Protein 3JT0 (pdb70)

Foldseek 3Di:
DWAKAFPDQDQQQFKTKIFTQDQAKAFWQKWWKDFPPDIDMDTDHHGGIQHHGAMAMEGEQPSPDDDDPPRYYYRPPGGGDGHPTWMKDWIADNVRHTDYIDTDD/DQFAKAFPDQDQFQFKTKIFAADQAKAAFQKWWKDFDDDIDMDTDHHGDIAHHGAMAMEGEPPSPDDADPPRYHYRPPGHGPGHPTWIKDFIAPNHGTPDIDIDDD

B-factor: mean 44.51, std 18.98, range [15.68, 123.84]

Structure (mmCIF, N/CA/C/O backbone):
data_3JT0
#
_entry.id   3JT0
#
_cell.length_a   39.437
_cell.length_b   72.793
_cell.length_c   81.402
_cell.angle_alpha   90.00
_cell.angle_beta   90.00
_cell.angle_gamma   90.00
#
_symmetry.space_group_name_H-M   'P 21 21 21'
#
loop_
_entity.id
_entity.type
_entity.pdbx_description
1 polymer Lamin-B1
2 water water
#
loop_
_atom_site.group_PDB
_atom_site.id
_atom_site.type_symbol
_atom_site.label_atom_id
_atom_site.label_alt_id
_atom_site.label_comp_id
_atom_site.label_asym_id
_atom_site.label_entity_id
_atom_site.label_seq_id
_atom_site.pdbx_PDB_ins_code
_atom_site.Cartn_x
_atom_site.Cartn_y
_atom_site.Cartn_z
_atom_site.occupancy
_atom_site.B_iso_or_equiv
_atom_site.auth_seq_id
_atom_site.auth_comp_id
_atom_site.auth_asym_id
_atom_site.auth_atom_id
_atom_site.pdbx_PDB_model_num
ATOM 1 N N . THR A 1 25 ? 18.770 45.765 14.908 1.00 101.19 25 THR A N 1
ATOM 2 C CA . THR A 1 25 ? 18.733 46.335 16.285 1.00 99.27 25 THR A CA 1
ATOM 3 C C . THR A 1 25 ? 17.928 45.475 17.252 1.00 96.93 25 THR A C 1
ATOM 4 O O . THR A 1 25 ? 16.837 45.005 16.937 1.00 98.18 25 THR A O 1
ATOM 8 N N . GLY A 1 26 ? 18.495 45.273 18.434 1.00 65.58 26 GLY A N 1
ATOM 9 C CA . GLY A 1 26 ? 17.854 44.485 19.467 1.00 61.92 26 GLY A CA 1
ATOM 10 C C . GLY A 1 26 ? 18.427 44.965 20.783 1.00 58.17 26 GLY A C 1
ATOM 11 O O . GLY A 1 26 ? 18.858 46.114 20.871 1.00 59.56 26 GLY A O 1
ATOM 12 N N . ASN A 1 27 ? 18.466 44.109 21.798 1.00 60.05 27 ASN A N 1
ATOM 13 C CA . ASN A 1 27 ? 19.008 44.529 23.083 1.00 55.58 27 ASN A CA 1
ATOM 14 C C . ASN A 1 27 ? 18.986 43.389 24.090 1.00 53.24 27 ASN A C 1
ATOM 15 O O . ASN A 1 27 ? 18.384 42.343 23.838 1.00 54.17 27 ASN A O 1
ATOM 20 N N . VAL A 1 28 ? 19.655 43.592 25.224 1.00 38.21 28 VAL A N 1
ATOM 21 C CA . VAL A 1 28 ? 19.667 42.605 26.293 1.00 35.50 28 VAL A CA 1
ATOM 22 C C . VAL A 1 28 ? 18.467 42.912 27.196 1.00 37.78 28 VAL A C 1
ATOM 23 O O . VAL A 1 28 ? 18.313 44.025 27.699 1.00 38.53 28 VAL A O 1
ATOM 27 N N . CYS A 1 29 ? 17.625 41.911 27.402 1.00 49.58 29 CYS A N 1
ATOM 28 C CA . CYS A 1 29 ? 16.423 42.068 28.207 1.00 52.70 29 CYS A CA 1
ATOM 29 C C . CYS A 1 29 ? 16.429 41.209 29.470 1.00 50.69 29 CYS A C 1
ATOM 30 O O . CYS A 1 29 ? 16.945 40.097 29.464 1.00 50.58 29 CYS A O 1
ATOM 33 N N . ILE A 1 30 ? 15.886 41.736 30.563 1.00 37.20 30 ILE A N 1
ATOM 34 C CA . ILE A 1 30 ? 15.784 40.947 31.788 1.00 36.46 30 ILE A CA 1
ATOM 35 C C . ILE A 1 30 ? 14.467 40.217 31.536 1.00 37.63 30 ILE A C 1
ATOM 36 O O . ILE A 1 30 ? 13.388 40.756 31.756 1.00 40.48 30 ILE A O 1
ATOM 41 N N . GLU A 1 31 ? 14.572 38.993 31.038 1.00 40.53 31 GLU A N 1
ATOM 42 C CA . GLU A 1 31 ? 13.406 38.211 30.664 1.00 41.50 31 GLU A CA 1
ATOM 43 C C . GLU A 1 31 ? 12.514 37.677 31.777 1.00 41.96 31 GLU A C 1
ATOM 44 O O . GLU A 1 31 ? 11.305 37.558 31.598 1.00 44.32 31 GLU A O 1
ATOM 50 N N . GLU A 1 32 ? 13.095 37.351 32.922 1.00 37.37 32 GLU A N 1
ATOM 51 C CA . GLU A 1 32 ? 12.294 36.830 34.010 1.00 37.14 32 GLU A CA 1
ATOM 52 C C . GLU A 1 32 ? 13.009 36.746 35.344 1.00 37.18 32 GLU A C 1
ATOM 53 O O . GLU A 1 32 ? 14.185 36.375 35.421 1.00 33.83 32 GLU A O 1
ATOM 59 N N . ILE A 1 33 ? 12.275 37.105 36.393 1.00 41.92 33 ILE A N 1
ATOM 60 C CA . ILE A 1 33 ? 12.772 37.041 37.757 1.00 43.18 33 ILE A CA 1
ATOM 61 C C . ILE A 1 33 ? 11.896 35.955 38.379 1.00 45.47 33 ILE A C 1
ATOM 62 O O . ILE A 1 33 ? 10.709 36.170 38.627 1.00 46.08 33 ILE A O 1
ATOM 67 N N . ASP A 1 34 ? 12.480 34.779 38.590 1.00 45.94 34 ASP A N 1
ATOM 68 C CA . ASP A 1 34 ? 11.763 33.640 39.156 1.00 47.71 34 ASP A CA 1
ATOM 69 C C . ASP A 1 34 ? 10.851 34.010 40.325 1.00 51.79 34 ASP A C 1
ATOM 70 O O . ASP A 1 34 ? 11.288 34.620 41.303 1.00 51.86 34 ASP A O 1
ATOM 75 N N . VAL A 1 35 ? 9.578 33.636 40.214 1.00 44.85 35 VAL A N 1
ATOM 76 C CA . VAL A 1 35 ? 8.611 33.928 41.265 1.00 48.31 35 VAL A CA 1
ATOM 77 C C . VAL A 1 35 ? 8.971 33.200 42.564 1.00 48.55 35 VAL A C 1
ATOM 78 O O . VAL A 1 35 ? 8.638 33.666 43.655 1.00 49.98 35 VAL A O 1
ATOM 82 N N . ASP A 1 36 ? 9.657 32.066 42.447 1.00 53.70 36 ASP A N 1
ATOM 83 C CA . ASP A 1 36 ? 10.075 31.316 43.629 1.00 54.28 36 ASP A CA 1
ATOM 84 C C . ASP A 1 36 ? 11.500 31.715 43.987 1.00 51.21 36 ASP A C 1
ATOM 85 O O . ASP A 1 36 ? 12.182 31.034 44.750 1.00 52.49 36 ASP A O 1
ATOM 90 N N . GLY A 1 37 ? 11.938 32.825 43.404 1.00 43.69 37 GLY A N 1
ATOM 91 C CA . GLY A 1 37 ? 13.264 33.363 43.666 1.00 42.20 37 GLY A CA 1
ATOM 92 C C . GLY A 1 37 ? 14.509 32.495 43.609 1.00 40.32 37 GLY A C 1
ATOM 93 O O . GLY A 1 37 ? 15.408 32.666 44.435 1.00 41.34 37 GLY A O 1
ATOM 94 N N . LYS A 1 38 ? 14.597 31.595 42.635 1.00 45.63 38 LYS A N 1
ATOM 95 C CA . LYS A 1 38 ? 15.767 30.728 42.518 1.00 43.52 38 LYS A CA 1
ATOM 96 C C . LYS A 1 38 ? 16.711 31.156 41.389 1.00 38.53 38 LYS A C 1
ATOM 97 O O . LYS A 1 38 ? 17.897 30.821 41.396 1.00 36.78 38 LYS A O 1
ATOM 103 N N . PHE A 1 39 ? 16.184 31.911 40.430 1.00 40.21 39 PHE A N 1
ATOM 104 C CA . PHE A 1 39 ? 16.983 32.351 39.297 1.00 37.76 39 PHE A CA 1
ATOM 105 C C . PHE A 1 39 ? 16.519 33.677 38.706 1.00 35.07 39 PHE A C 1
ATOM 106 O O . PHE A 1 39 ? 15.444 34.185 39.028 1.00 33.03 39 PHE A O 1
ATOM 114 N N . ILE A 1 40 ? 17.348 34.215 37.820 1.00 33.30 40 ILE A N 1
ATOM 115 C CA . ILE A 1 40 ? 17.055 35.444 37.091 1.00 30.84 40 ILE A CA 1
ATOM 116 C C . ILE A 1 40 ? 17.497 35.114 35.671 1.00 28.57 40 ILE A C 1
ATOM 117 O O . ILE A 1 40 ? 18.497 34.428 35.481 1.00 27.42 40 ILE A O 1
ATOM 122 N N . ARG A 1 41 ? 16.764 35.572 34.667 1.00 29.27 41 ARG A N 1
ATOM 123 C CA . ARG A 1 41 ? 17.158 35.263 33.305 1.00 28.27 41 ARG A CA 1
ATOM 124 C C . ARG A 1 41 ? 17.255 36.479 32.401 1.00 28.77 41 ARG A C 1
ATOM 125 O O . ARG A 1 41 ? 16.403 37.368 32.442 1.00 27.93 41 ARG A O 1
ATOM 133 N N . LEU A 1 42 ? 18.304 36.490 31.578 1.00 25.54 42 LEU A N 1
ATOM 134 C CA . LEU A 1 42 ? 18.544 37.556 30.619 1.00 26.25 42 LEU A CA 1
ATOM 135 C C . LEU A 1 42 ? 18.433 37.008 29.202 1.00 25.92 42 LEU A C 1
ATOM 136 O O . LEU A 1 42 ? 18.571 35.800 28.976 1.00 28.73 42 LEU A O 1
ATOM 141 N N . LYS A 1 43 ? 18.179 37.890 28.245 1.00 28.51 43 LYS A N 1
ATOM 142 C CA . LYS A 1 43 ? 18.112 37.464 26.864 1.00 29.94 43 LYS A CA 1
ATOM 143 C C . LYS A 1 43 ? 18.618 38.539 25.917 1.00 30.91 43 LYS A C 1
ATOM 144 O O . LYS A 1 43 ? 18.300 39.722 26.066 1.00 32.44 43 LYS A O 1
ATOM 150 N N . ASN A 1 44 ? 19.425 38.118 24.950 1.00 32.29 44 ASN A N 1
ATOM 151 C CA . ASN A 1 44 ? 19.949 39.023 23.945 1.00 30.23 44 ASN A CA 1
ATOM 152 C C . ASN A 1 44 ? 18.995 38.856 22.768 1.00 32.61 44 ASN A C 1
ATOM 153 O O . ASN A 1 44 ? 19.101 37.896 22.006 1.00 34.99 44 ASN A O 1
ATOM 158 N N . THR A 1 45 ? 18.047 39.776 22.635 1.00 31.06 45 THR A N 1
ATOM 159 C CA . THR A 1 45 ? 17.068 39.706 21.552 1.00 32.82 45 THR A CA 1
ATOM 160 C C . THR A 1 45 ? 17.653 40.229 20.245 1.00 33.43 45 THR A C 1
ATOM 161 O O . THR A 1 45 ? 17.012 40.151 19.197 1.00 34.30 45 THR A O 1
ATOM 165 N N . SER A 1 46 ? 18.869 40.764 20.326 1.00 31.33 46 SER A N 1
ATOM 166 C CA . SER A 1 46 ? 19.576 41.322 19.171 1.00 32.97 46 SER A CA 1
ATOM 167 C C . SER A 1 46 ? 20.213 40.260 18.273 1.00 34.14 46 SER A C 1
ATOM 168 O O . SER A 1 46 ? 20.437 39.121 18.697 1.00 33.85 46 SER A O 1
ATOM 171 N N . GLU A 1 47 ? 20.521 40.642 17.034 1.00 38.09 47 GLU A N 1
ATOM 172 C CA . GLU A 1 47 ? 21.143 39.720 16.092 1.00 38.78 47 GLU A CA 1
ATOM 173 C C . GLU A 1 47 ? 22.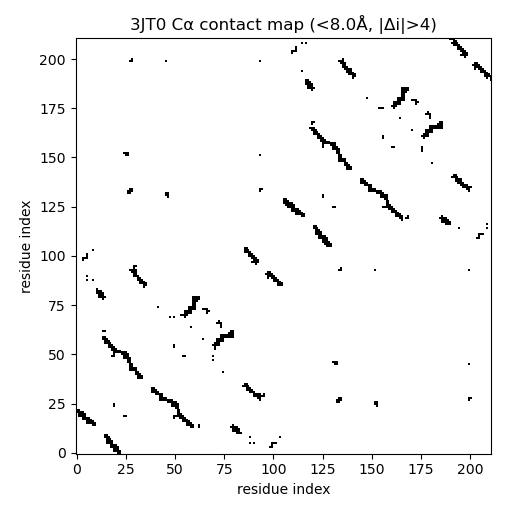649 39.708 16.270 1.00 38.67 47 GLU A C 1
ATOM 174 O O . GLU A 1 47 ? 23.351 38.887 15.665 1.00 39.27 47 GLU A O 1
ATOM 180 N N . GLN A 1 48 ? 23.149 40.615 17.103 1.00 48.27 48 GLN A N 1
ATOM 181 C CA . GLN A 1 48 ? 24.580 40.680 17.361 1.00 47.72 48 GLN A CA 1
ATOM 182 C C . GLN A 1 48 ? 24.923 40.159 18.747 1.00 43.95 48 GLN A C 1
ATOM 183 O O . GLN A 1 48 ? 24.190 40.405 19.705 1.00 43.01 48 GLN A O 1
ATOM 189 N N . ASP A 1 49 ? 26.040 39.441 18.844 1.00 34.93 49 ASP A N 1
ATOM 190 C CA . ASP A 1 49 ? 26.507 38.917 20.124 1.00 31.72 49 ASP A CA 1
ATOM 191 C C . ASP A 1 49 ? 26.868 40.112 21.004 1.00 29.53 49 ASP A C 1
ATOM 192 O O . ASP A 1 49 ? 27.236 41.180 20.501 1.00 28.48 49 ASP A O 1
ATOM 197 N N . GLN A 1 50 ? 26.784 39.927 22.313 1.00 28.71 50 GLN A N 1
ATOM 198 C CA . GLN A 1 50 ? 27.079 41.002 23.242 1.00 26.60 50 GLN A CA 1
ATOM 199 C C . GLN A 1 50 ? 27.957 40.559 24.400 1.00 26.43 50 GLN A C 1
ATOM 200 O O . GLN A 1 50 ? 27.504 39.827 25.283 1.00 25.73 50 GLN A O 1
ATOM 206 N N . PRO A 1 51 ? 29.236 40.982 24.404 1.00 22.31 51 PRO A N 1
ATOM 207 C CA . PRO A 1 51 ? 30.153 40.614 25.490 1.00 22.79 51 PRO A CA 1
ATOM 208 C C . PRO A 1 51 ? 29.581 41.180 26.782 1.00 24.00 51 PRO A C 1
ATOM 209 O O . PRO A 1 51 ? 28.990 42.257 26.767 1.00 23.39 51 PRO A O 1
ATOM 221 N N . GLY A 1 53 ? 31.544 41.070 29.821 1.00 26.38 53 GLY A N 1
ATOM 222 C CA . GLY A 1 53 ? 32.626 41.353 30.744 1.00 27.14 53 GLY A CA 1
ATOM 223 C C . GLY A 1 53 ? 32.384 42.690 31.423 1.00 28.29 53 GLY A C 1
ATOM 224 O O . GLY A 1 53 ? 32.134 43.712 30.756 1.00 27.62 53 GLY A O 1
ATOM 225 N N . GLY A 1 54 ? 32.423 42.680 32.751 1.00 47.62 54 GLY A N 1
ATOM 226 C CA . GLY A 1 54 ? 32.212 43.903 33.493 1.00 48.98 54 GLY A CA 1
ATOM 227 C C . GLY A 1 54 ? 30.765 44.193 33.833 1.00 50.43 54 GLY A C 1
ATOM 228 O O . GLY A 1 54 ? 30.496 44.732 34.907 1.00 53.95 54 GLY A O 1
ATOM 229 N N . TRP A 1 55 ? 29.836 43.853 32.937 1.00 35.66 55 TRP A N 1
ATOM 230 C CA . TRP A 1 55 ? 28.412 44.104 33.188 1.00 34.18 55 TRP A CA 1
ATOM 231 C C . TRP A 1 55 ? 28.041 43.645 34.599 1.00 34.51 55 TRP A C 1
ATOM 232 O O . TRP A 1 55 ? 28.546 42.631 35.092 1.00 33.51 55 TRP A O 1
ATOM 243 N N . GLU A 1 56 ? 27.161 44.404 35.245 1.00 44.16 56 GLU A N 1
ATOM 244 C CA . GLU A 1 56 ? 26.758 44.111 36.614 1.00 46.76 56 GLU A CA 1
ATOM 245 C C . GLU A 1 56 ? 25.260 43.870 36.737 1.00 47.66 56 GLU A C 1
ATOM 246 O O . GLU A 1 56 ? 24.453 44.662 36.256 1.00 47.85 56 GLU A O 1
ATOM 260 N N . ILE A 1 58 ? 22.433 43.623 39.395 1.00 31.66 58 ILE A N 1
ATOM 261 C CA . ILE A 1 58 ? 22.136 43.951 40.789 1.00 33.34 58 ILE A CA 1
ATOM 262 C C . ILE A 1 58 ? 20.773 43.466 41.288 1.00 35.91 58 ILE A C 1
ATOM 263 O O . ILE A 1 58 ? 19.738 43.832 40.736 1.00 38.99 58 ILE A O 1
ATOM 268 N N . ARG A 1 59 ? 20.780 42.640 42.331 1.00 34.33 59 ARG A N 1
ATOM 269 C CA . ARG A 1 59 ? 19.532 42.135 42.900 1.00 37.58 59 ARG A CA 1
ATOM 270 C C . ARG A 1 59 ? 19.206 42.923 44.161 1.00 39.97 59 ARG A C 1
ATOM 271 O O . ARG A 1 59 ? 19.942 42.864 45.154 1.00 37.73 59 ARG A O 1
ATOM 279 N N . LYS A 1 60 ? 18.100 43.658 44.114 1.00 42.67 60 LYS A N 1
ATOM 280 C CA . LYS A 1 60 ? 17.685 44.482 45.235 1.00 46.56 60 LYS A CA 1
ATOM 281 C C . LYS A 1 60 ? 16.405 43.981 45.883 1.00 49.96 60 LYS A C 1
ATOM 282 O O . LYS A 1 60 ? 15.379 43.809 45.222 1.00 51.15 60 LYS A O 1
ATOM 288 N N . ILE A 1 61 ? 16.477 43.746 47.185 1.00 45.13 61 ILE A N 1
ATOM 289 C CA . ILE A 1 61 ? 15.320 43.301 47.938 1.00 47.61 61 ILE A CA 1
ATOM 290 C C . ILE A 1 61 ? 15.267 44.104 49.232 1.00 51.48 61 ILE A C 1
ATOM 291 O O . ILE A 1 61 ? 15.936 43.772 50.213 1.00 53.41 61 ILE A O 1
ATOM 296 N N . GLY A 1 62 ? 14.478 45.173 49.219 1.00 59.79 62 GLY A N 1
ATOM 297 C CA . GLY A 1 62 ? 14.352 46.009 50.397 1.00 62.59 62 GLY A CA 1
ATOM 298 C C . GLY A 1 62 ? 15.507 46.979 50.547 1.00 61.72 62 GLY A C 1
ATOM 299 O O . GLY A 1 62 ? 15.619 47.943 49.789 1.00 60.53 62 GLY A O 1
ATOM 300 N N . ASP A 1 63 ? 16.375 46.724 51.521 1.00 45.76 63 ASP A N 1
ATOM 301 C CA . ASP A 1 63 ? 17.517 47.604 51.760 1.00 45.94 63 ASP A CA 1
ATOM 302 C C . ASP A 1 63 ? 18.862 46.961 51.413 1.00 41.95 63 ASP A C 1
ATOM 303 O O . ASP A 1 63 ? 19.920 47.523 51.701 1.00 41.65 63 ASP A O 1
ATOM 308 N N . THR A 1 64 ? 18.824 45.786 50.797 1.00 46.90 64 THR A N 1
ATOM 309 C CA . THR A 1 64 ? 20.060 45.097 50.449 1.00 43.99 64 THR A CA 1
ATOM 310 C C . THR A 1 64 ? 20.193 44.775 48.961 1.00 40.42 64 THR A C 1
ATOM 311 O O . THR A 1 64 ? 19.306 44.178 48.353 1.00 39.64 64 THR A O 1
ATOM 315 N N . SER A 1 65 ? 21.321 45.187 48.393 1.00 44.72 65 SER A N 1
ATOM 316 C CA . SER A 1 65 ? 21.623 44.967 46.986 1.00 39.84 65 SER A CA 1
ATOM 317 C C . SER A 1 65 ? 22.846 44.078 46.834 1.00 37.28 65 SER A C 1
ATOM 318 O O . SER A 1 65 ? 23.896 44.367 47.400 1.00 38.26 65 SER A O 1
ATOM 321 N N . VAL A 1 66 ? 22.708 42.998 46.072 1.00 45.08 66 VAL A N 1
ATOM 322 C CA . VAL A 1 66 ? 23.830 42.096 45.824 1.00 42.65 66 VAL A CA 1
ATOM 323 C C . VAL A 1 66 ? 24.167 42.133 44.334 1.00 39.48 66 VAL A C 1
ATOM 324 O O . VAL A 1 66 ? 23.288 41.990 43.479 1.00 33.87 66 VAL A O 1
ATOM 328 N N . SER A 1 67 ? 25.447 42.327 44.033 1.00 42.31 67 SER A N 1
ATOM 329 C CA . SER A 1 67 ? 25.903 42.416 42.652 1.00 41.43 67 SER A CA 1
ATOM 330 C C . SER A 1 67 ? 26.541 41.160 42.072 1.00 39.62 67 SER A C 1
ATOM 331 O O . SER A 1 67 ? 27.407 40.535 42.682 1.00 41.44 67 SER A O 1
ATOM 334 N N . TYR A 1 68 ? 26.103 40.808 40.874 1.00 39.01 68 TYR A N 1
ATOM 335 C CA . TYR A 1 68 ? 26.659 39.677 40.153 1.00 37.36 68 TYR A CA 1
ATOM 336 C C . TYR A 1 68 ? 27.454 40.299 38.997 1.00 36.52 68 TYR A C 1
ATOM 337 O O . TYR A 1 68 ? 26.900 41.069 38.205 1.00 35.70 68 TYR A O 1
ATOM 346 N N . LYS A 1 69 ? 28.745 39.984 38.923 1.00 36.88 69 LYS A N 1
ATOM 347 C CA . LYS A 1 69 ? 29.621 40.497 37.868 1.00 36.23 69 LYS A CA 1
ATOM 348 C C . LYS A 1 69 ? 29.916 39.388 36.859 1.00 34.66 69 LYS A C 1
ATOM 349 O O . LYS A 1 69 ? 30.416 38.324 37.224 1.00 34.29 69 LYS A O 1
ATOM 355 N N . TYR A 1 70 ? 29.627 39.639 35.589 1.00 37.00 70 TYR A N 1
ATOM 356 C CA . TYR A 1 70 ? 29.893 38.649 34.552 1.00 35.87 70 TYR A CA 1
ATOM 357 C C . TYR A 1 70 ? 31.391 38.600 34.294 1.00 34.62 70 TYR A C 1
ATOM 358 O O . TYR A 1 70 ? 32.050 39.641 34.326 1.00 34.26 70 TYR A O 1
ATOM 367 N N . THR A 1 71 ? 31.920 37.398 34.046 1.00 31.78 71 THR A N 1
ATOM 368 C CA . THR A 1 71 ? 33.349 37.218 33.783 1.00 30.63 71 THR A CA 1
ATOM 369 C C . THR A 1 71 ? 33.844 38.005 32.579 1.00 29.78 71 THR A C 1
ATOM 370 O O . THR A 1 71 ? 33.103 38.268 31.623 1.00 26.41 71 THR A O 1
ATOM 374 N N . SER A 1 72 ? 35.113 38.373 32.638 1.00 24.72 72 SER A N 1
ATOM 375 C CA . SER A 1 72 ? 35.759 39.143 31.582 1.00 25.68 72 SER A CA 1
ATOM 376 C C . SER A 1 72 ? 35.492 38.672 30.142 1.00 23.72 72 SER A C 1
ATOM 377 O O . SER A 1 72 ? 35.371 39.495 29.233 1.00 20.73 72 SER A O 1
ATOM 380 N N . ARG A 1 73 ? 35.401 37.363 29.926 1.00 29.23 73 ARG A N 1
ATOM 381 C CA . ARG A 1 73 ? 35.191 36.868 28.568 1.00 31.02 73 ARG A CA 1
ATOM 382 C C . ARG A 1 73 ? 33.809 36.316 28.239 1.00 27.85 73 ARG A C 1
ATOM 383 O O . ARG A 1 73 ? 33.606 35.767 27.164 1.00 30.75 73 ARG A O 1
ATOM 391 N N . TYR A 1 74 ? 32.853 36.474 29.145 1.00 32.14 74 TYR A N 1
ATOM 392 C CA . TYR A 1 74 ? 31.512 35.975 28.882 1.00 27.26 74 TYR A CA 1
ATOM 393 C C . TYR A 1 74 ? 30.845 36.793 27.774 1.00 28.40 74 TYR A C 1
ATOM 394 O O . TYR A 1 74 ? 30.913 38.031 27.762 1.00 26.33 74 TYR A O 1
ATOM 403 N N . VAL A 1 75 ? 30.211 36.080 26.847 1.00 22.62 75 VAL A N 1
ATOM 404 C CA . VAL A 1 75 ? 29.521 36.671 25.708 1.00 22.50 75 VAL A CA 1
ATOM 405 C C . VAL A 1 75 ? 28.113 36.082 25.653 1.00 24.21 75 VAL A C 1
ATOM 406 O O . VAL A 1 75 ? 27.937 34.868 25.716 1.00 25.60 75 VAL A O 1
ATOM 410 N N . LEU A 1 76 ? 27.104 36.937 25.570 1.00 25.21 76 LEU A N 1
ATOM 411 C CA . LEU A 1 76 ? 25.736 36.441 25.485 1.00 25.53 76 LEU A CA 1
ATOM 412 C C . LEU A 1 76 ? 25.418 36.550 24.002 1.00 26.39 76 LEU A C 1
ATOM 413 O O . LEU A 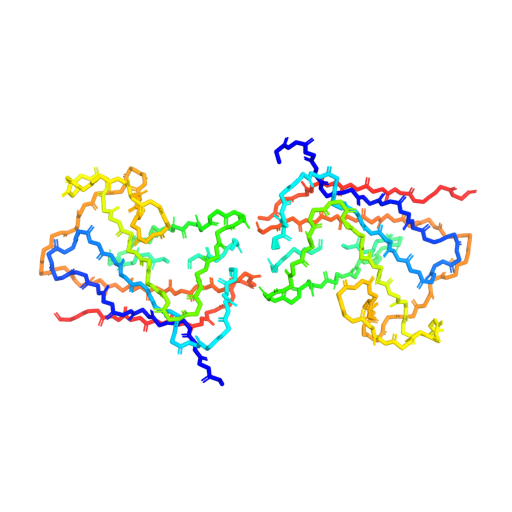1 76 ? 25.101 37.619 23.507 1.00 26.63 76 LEU A O 1
ATOM 418 N N . LYS A 1 77 ? 25.525 35.433 23.296 1.00 31.39 77 LYS A N 1
ATOM 419 C CA . LYS A 1 77 ? 25.303 35.415 21.860 1.00 31.95 77 LYS A CA 1
ATOM 420 C C . LYS A 1 77 ? 23.890 35.784 21.438 1.00 32.98 77 LYS A C 1
ATOM 421 O O . LYS A 1 77 ? 22.928 35.607 22.195 1.00 33.52 77 LYS A O 1
ATOM 427 N N . ALA A 1 78 ? 23.790 36.319 20.225 1.00 25.89 78 ALA A N 1
ATOM 428 C CA . ALA A 1 78 ? 22.523 36.740 19.645 1.00 27.20 78 ALA A CA 1
ATOM 429 C C . ALA A 1 78 ? 21.408 35.705 19.842 1.00 25.69 78 ALA A C 1
ATOM 430 O O . ALA A 1 78 ? 21.559 34.549 19.482 1.00 25.33 78 ALA A O 1
ATOM 432 N N . GLY A 1 79 ? 20.293 36.140 20.417 1.00 30.43 79 GLY A N 1
ATOM 433 C CA . GLY A 1 79 ? 19.166 35.254 20.650 1.00 30.31 79 GLY A CA 1
ATOM 434 C C . GLY A 1 79 ? 19.333 34.302 21.820 1.00 30.75 79 GLY A C 1
ATOM 435 O O . GLY A 1 79 ? 18.432 33.525 22.128 1.00 3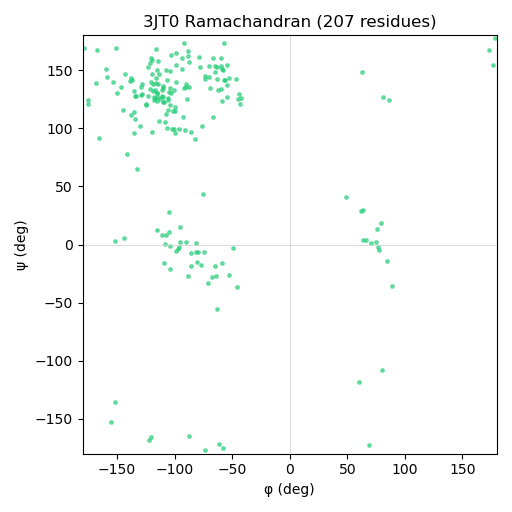5.51 79 GLY A O 1
ATOM 436 N N . GLN A 1 80 ? 20.485 34.348 22.477 1.00 30.56 80 GLN A N 1
ATOM 437 C CA . GLN A 1 80 ? 20.752 33.467 23.605 1.00 29.80 80 GLN A CA 1
ATOM 438 C C . GLN A 1 80 ? 20.266 34.026 24.936 1.00 28.59 80 GLN A C 1
ATOM 439 O O . GLN A 1 80 ? 20.109 35.242 25.100 1.00 29.50 80 GLN A O 1
ATOM 445 N N . THR A 1 81 ? 20.047 33.124 25.891 1.00 25.75 81 THR A N 1
ATOM 446 C CA . THR A 1 81 ? 19.618 33.508 27.228 1.00 26.36 81 THR A CA 1
ATOM 447 C C . THR A 1 81 ? 20.631 32.958 28.212 1.00 25.42 81 THR A C 1
ATOM 448 O O . THR A 1 81 ? 21.291 31.955 27.951 1.00 27.29 81 THR A O 1
ATOM 452 N N . VAL A 1 82 ? 20.757 33.623 29.348 1.00 26.56 82 VAL A N 1
ATOM 453 C CA . VAL A 1 82 ? 21.666 33.177 30.383 1.00 25.53 82 VAL A CA 1
ATOM 454 C C . VAL A 1 82 ? 20.873 33.275 31.685 1.00 28.49 82 VAL A C 1
ATOM 455 O O . VAL A 1 82 ? 20.265 34.307 31.989 1.00 27.35 82 VAL A O 1
ATOM 459 N N . THR A 1 83 ? 20.846 32.177 32.432 1.00 28.17 83 THR A N 1
ATOM 460 C CA . THR A 1 83 ? 20.105 32.133 33.680 1.00 27.63 83 THR A CA 1
ATOM 461 C C . THR A 1 83 ? 21.080 32.055 34.829 1.00 29.36 83 THR A C 1
ATOM 462 O O . THR A 1 83 ? 22.015 31.264 34.797 1.00 28.39 83 THR A O 1
ATOM 466 N N . ILE A 1 84 ? 20.862 32.883 35.842 1.00 27.37 84 ILE A N 1
ATOM 467 C CA . ILE A 1 84 ? 21.733 32.884 37.003 1.00 28.26 84 ILE A CA 1
ATOM 468 C C . ILE A 1 84 ? 20.959 32.209 38.126 1.00 31.64 84 ILE A C 1
ATOM 469 O O . ILE A 1 84 ? 19.915 32.708 38.542 1.00 34.05 84 ILE A O 1
ATOM 474 N N . TRP A 1 85 ? 21.448 31.062 38.592 1.00 28.70 85 TRP A N 1
ATOM 475 C CA . TRP A 1 85 ? 20.771 30.336 39.662 1.00 30.55 85 TRP A CA 1
ATOM 476 C C . TRP A 1 85 ? 21.404 30.602 41.014 1.00 34.20 85 TRP A C 1
ATOM 477 O O . TRP A 1 85 ? 22.590 30.923 41.110 1.00 34.38 85 TRP A O 1
ATOM 488 N N . ALA A 1 86 ? 20.596 30.450 42.059 1.00 38.11 86 ALA A N 1
ATOM 489 C CA . ALA A 1 86 ? 21.058 30.631 43.423 1.00 39.77 86 ALA A CA 1
ATOM 490 C C . ALA A 1 86 ? 21.903 29.406 43.712 1.00 38.96 86 ALA A C 1
ATOM 491 O O . ALA A 1 86 ? 21.602 28.320 43.227 1.00 40.16 86 ALA A O 1
ATOM 493 N N . ALA A 1 87 ? 22.962 29.579 44.490 1.00 37.76 87 ALA A N 1
ATOM 494 C CA . ALA A 1 87 ? 23.864 28.478 44.818 1.00 39.94 87 ALA A CA 1
ATOM 495 C C . ALA A 1 87 ? 23.177 27.305 45.522 1.00 42.87 87 ALA A C 1
ATOM 496 O O . ALA A 1 87 ? 23.735 26.210 45.598 1.00 44.63 87 ALA A O 1
ATOM 498 N N . ASN A 1 88 ? 21.970 27.527 46.032 1.00 42.31 88 ASN A N 1
ATOM 499 C CA . ASN A 1 88 ? 21.254 26.470 46.734 1.00 45.91 88 ASN A CA 1
ATOM 500 C C . ASN A 1 88 ? 19.975 26.055 46.009 1.00 45.76 88 ASN A C 1
ATOM 501 O O . ASN A 1 88 ? 19.137 25.345 46.569 1.00 46.89 88 ASN A O 1
ATOM 506 N N . ALA A 1 89 ? 19.830 26.495 44.761 1.00 43.65 89 ALA A N 1
ATOM 507 C CA . ALA A 1 89 ? 18.648 26.157 43.968 1.00 42.78 89 ALA A CA 1
ATOM 508 C C . ALA A 1 89 ? 18.724 24.704 43.511 1.00 44.62 89 ALA A C 1
ATOM 509 O O . ALA A 1 89 ? 17.778 24.176 42.918 1.00 44.70 89 ALA A O 1
ATOM 511 N N . GLY A 1 90 ? 19.856 24.063 43.787 1.00 37.59 90 GLY A N 1
ATOM 512 C CA . GLY A 1 90 ? 20.025 22.672 43.414 1.00 39.59 90 GLY A CA 1
ATOM 513 C C . GLY A 1 90 ? 20.281 22.422 41.936 1.00 38.85 90 GLY A C 1
ATOM 514 O O . GLY A 1 90 ? 20.188 21.282 41.471 1.00 41.00 90 GLY A O 1
ATOM 515 N N . VAL A 1 91 ? 20.594 23.477 41.190 1.00 51.26 91 VAL A N 1
ATOM 516 C CA . VAL A 1 91 ? 20.867 23.332 39.767 1.00 48.62 91 VAL A CA 1
ATOM 517 C C . VAL A 1 91 ? 22.369 23.282 39.527 1.00 47.15 91 VAL A C 1
ATOM 518 O O . VAL A 1 91 ? 23.143 24.007 40.153 1.00 47.07 91 VAL A O 1
ATOM 522 N N . THR A 1 92 ? 22.777 22.413 38.615 1.00 50.80 92 THR A N 1
ATOM 523 C CA . THR A 1 92 ? 24.186 22.265 38.300 1.00 51.10 92 THR A CA 1
ATOM 524 C C . THR A 1 92 ? 24.590 23.220 37.171 1.00 47.61 92 THR A C 1
ATOM 525 O O . THR A 1 92 ? 23.853 23.405 36.204 1.00 46.67 92 THR A O 1
ATOM 529 N N . ALA A 1 93 ? 25.757 23.836 37.317 1.00 39.87 93 ALA A N 1
ATOM 530 C CA . ALA A 1 93 ? 26.277 24.783 36.324 1.00 36.92 93 ALA A CA 1
ATOM 531 C C . ALA A 1 93 ? 26.356 24.206 34.913 1.00 34.89 93 ALA A C 1
ATOM 532 O O . ALA A 1 93 ? 26.951 23.148 34.696 1.00 37.02 93 ALA A O 1
ATOM 534 N N . SER A 1 94 ? 25.763 24.906 33.952 1.00 30.61 94 SER A N 1
ATOM 535 C CA . SER A 1 94 ? 25.802 24.465 32.558 1.00 26.68 94 SER A CA 1
ATOM 536 C C . SER A 1 94 ? 26.189 25.649 31.650 1.00 24.71 94 SER A C 1
ATOM 537 O O . SER A 1 94 ? 25.403 26.091 30.819 1.00 26.24 94 SER A O 1
ATOM 540 N N . PRO A 1 95 ? 27.417 26.173 31.796 1.00 26.72 95 PRO A N 1
ATOM 541 C CA . PRO A 1 95 ? 27.876 27.314 30.977 1.00 25.01 95 PRO A CA 1
ATOM 542 C C . PRO A 1 95 ? 27.714 27.076 29.471 1.00 25.28 95 PRO A C 1
ATOM 543 O O . PRO A 1 95 ? 27.931 25.965 28.990 1.00 28.22 95 PRO A O 1
ATOM 547 N N . PRO A 1 96 ? 27.362 28.127 28.705 1.00 29.97 96 PRO A N 1
ATOM 548 C CA . PRO A 1 96 ? 27.117 29.506 29.150 1.00 28.56 96 PRO A CA 1
ATOM 549 C C . PRO A 1 96 ? 25.652 29.874 29.416 1.00 28.48 96 PRO A C 1
ATOM 550 O O . PRO A 1 96 ? 25.362 31.005 29.816 1.00 27.63 96 PRO A O 1
ATOM 554 N N . THR A 1 97 ? 24.729 28.943 29.190 1.00 24.13 97 THR A N 1
ATOM 555 C CA . THR A 1 97 ? 23.323 29.259 29.377 1.00 23.55 97 THR A CA 1
ATOM 556 C C . THR A 1 97 ? 22.792 29.223 30.802 1.00 24.05 97 THR A C 1
ATOM 557 O O . THR A 1 97 ? 21.712 29.744 31.064 1.00 23.98 97 THR A O 1
ATOM 561 N N . ASP A 1 98 ? 23.540 28.617 31.712 1.00 25.83 98 ASP A N 1
ATOM 562 C CA . ASP A 1 98 ? 23.105 28.497 33.096 1.00 27.95 98 ASP A CA 1
ATOM 563 C C . ASP A 1 98 ? 24.295 28.605 34.018 1.00 28.51 98 ASP A C 1
ATOM 564 O O . ASP A 1 98 ? 25.181 27.753 33.986 1.00 29.69 98 ASP A O 1
ATOM 569 N N . LEU A 1 99 ? 24.309 29.647 34.842 1.00 30.82 99 LEU A N 1
ATOM 570 C CA . LEU A 1 99 ? 25.405 29.864 35.781 1.00 32.24 99 LEU A CA 1
ATOM 571 C C . LEU A 1 99 ? 24.921 29.780 37.222 1.00 34.81 99 LEU A C 1
ATOM 572 O O . LEU A 1 99 ? 23.721 29.763 37.491 1.00 35.94 99 LEU A O 1
ATOM 577 N N . ILE A 1 100 ? 25.865 29.719 38.148 1.00 34.16 100 ILE A N 1
ATOM 578 C CA . ILE A 1 100 ? 25.535 29.665 39.553 1.00 37.52 100 ILE A CA 1
ATOM 579 C C . ILE A 1 100 ? 26.107 30.888 40.259 1.00 38.89 100 ILE A C 1
ATOM 580 O O . ILE A 1 100 ? 27.307 31.164 40.184 1.00 38.66 100 ILE A O 1
ATOM 585 N N . TRP A 1 101 ? 25.226 31.627 40.927 1.00 36.63 101 TRP A N 1
ATOM 586 C CA . TRP A 1 101 ? 25.615 32.812 41.681 1.00 38.43 101 TRP A CA 1
ATOM 587 C C . TRP A 1 101 ? 26.262 32.251 42.947 1.00 43.60 101 TRP A C 1
ATOM 588 O O . TRP A 1 101 ? 25.566 31.804 43.858 1.00 44.66 101 TRP A O 1
ATOM 599 N N . LYS A 1 102 ? 27.588 32.255 42.994 1.00 45.86 102 LYS A N 1
ATOM 600 C CA . LYS A 1 102 ? 28.313 31.725 44.144 1.00 51.57 102 LYS A CA 1
ATOM 601 C C . LYS A 1 102 ? 27.981 32.418 45.476 1.00 54.69 102 LYS A C 1
ATOM 602 O O . LYS A 1 102 ? 28.110 33.639 45.609 1.00 54.40 102 LYS A O 1
ATOM 608 N N . ASN A 1 103 ? 27.542 31.623 46.450 1.00 73.95 103 ASN A N 1
ATOM 609 C CA . ASN A 1 103 ? 27.214 32.113 47.790 1.00 77.67 103 ASN A CA 1
ATOM 610 C C . ASN A 1 103 ? 25.919 32.903 47.979 1.00 76.68 103 ASN A C 1
ATOM 611 O O . ASN A 1 103 ? 25.643 33.370 49.084 1.00 78.91 103 ASN A O 1
ATOM 616 N N . GLN A 1 104 ? 25.133 33.074 46.920 1.00 46.21 104 GLN A N 1
ATOM 617 C CA . GLN A 1 104 ? 23.864 33.782 47.055 1.00 44.91 104 GLN A CA 1
ATOM 618 C C . GLN A 1 104 ? 22.750 32.751 46.995 1.00 45.50 104 GLN A C 1
ATOM 619 O O . GLN A 1 104 ? 22.678 31.960 46.053 1.00 44.77 104 GLN A O 1
ATOM 625 N N . ASN A 1 105 ? 21.891 32.753 48.009 1.00 41.51 105 ASN A N 1
ATOM 626 C CA . ASN A 1 105 ? 20.793 31.796 48.078 1.00 42.43 105 ASN A CA 1
ATOM 627 C C . ASN A 1 105 ? 19.468 32.371 47.597 1.00 42.02 105 ASN A C 1
ATOM 628 O O . ASN A 1 105 ? 19.318 33.585 47.455 1.00 39.07 105 ASN A O 1
ATOM 633 N N . SER A 1 106 ? 18.516 31.478 47.340 1.00 46.69 106 SER A N 1
ATOM 634 C CA . SER A 1 106 ? 17.178 31.840 46.875 1.00 48.93 106 SER A CA 1
ATOM 635 C C . SER A 1 106 ? 16.524 32.842 47.833 1.00 52.91 106 SER A C 1
ATOM 636 O O . SER A 1 106 ? 16.858 32.884 49.020 1.00 55.05 106 SER A O 1
ATOM 639 N N . TRP A 1 107 ? 15.589 33.641 47.324 1.00 57.99 107 TRP A N 1
ATOM 640 C CA . TRP A 1 107 ? 14.919 34.637 48.154 1.00 62.27 107 TRP A CA 1
ATOM 641 C C . TRP A 1 107 ? 13.460 34.334 48.485 1.00 65.44 107 TRP A C 1
ATOM 642 O O . TRP A 1 107 ? 12.803 35.118 49.172 1.00 67.93 107 TRP A O 1
ATOM 653 N N . GLY A 1 108 ? 12.959 33.202 48.001 1.00 98.36 108 GLY A N 1
ATOM 654 C CA . GLY A 1 108 ? 11.586 32.815 48.284 1.00 102.16 108 GLY A CA 1
ATOM 655 C C . GLY A 1 108 ? 10.510 33.749 47.763 1.00 103.60 108 GLY A C 1
ATOM 656 O O . GLY A 1 108 ? 10.701 34.963 47.687 1.00 104.18 108 GLY A O 1
ATOM 657 N N . THR A 1 109 ? 9.363 33.171 47.418 1.00 97.86 109 THR A N 1
ATOM 658 C CA . THR A 1 109 ? 8.227 33.921 46.889 1.00 98.52 109 THR A CA 1
ATOM 659 C C . THR A 1 109 ? 7.753 35.034 47.822 1.00 101.23 109 THR A C 1
ATOM 660 O O . THR A 1 109 ? 8.230 35.162 48.951 1.00 103.69 109 THR A O 1
ATOM 664 N N . GLY A 1 110 ? 6.811 35.837 47.333 1.00 66.01 110 GLY A N 1
ATOM 665 C CA . GLY A 1 110 ? 6.260 36.921 48.125 1.00 68.28 110 GLY A CA 1
ATOM 666 C C . GLY A 1 110 ? 7.228 38.041 48.454 1.00 68.10 110 GLY A C 1
ATOM 667 O O . GLY A 1 110 ? 6.881 38.974 49.180 1.00 70.16 110 GLY A O 1
ATOM 668 N N . GLU A 1 111 ? 8.443 37.957 47.922 1.00 83.37 111 GLU A N 1
ATOM 669 C CA . GLU A 1 111 ? 9.450 38.983 48.169 1.00 82.45 111 GLU A CA 1
ATOM 670 C C . GLU A 1 111 ? 9.558 39.969 47.015 1.00 80.02 111 GLU A C 1
ATOM 671 O O . GLU A 1 111 ? 9.885 39.590 45.891 1.00 78.32 111 GLU A O 1
ATOM 677 N N . ASP A 1 112 ? 9.275 41.236 47.295 1.00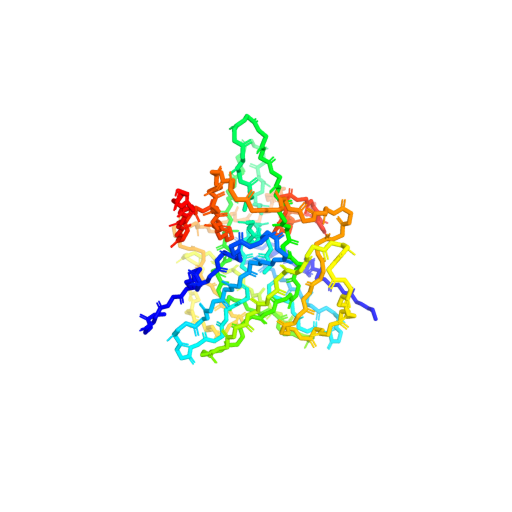 81.81 112 ASP A N 1
ATOM 678 C CA . ASP A 1 112 ? 9.354 42.266 46.270 1.00 79.21 112 ASP A CA 1
ATOM 679 C C . ASP A 1 112 ? 10.821 42.406 45.871 1.00 74.55 112 ASP A C 1
ATOM 680 O O . ASP A 1 112 ? 11.647 42.883 46.649 1.00 75.67 112 ASP A O 1
ATOM 685 N N . VAL A 1 113 ? 11.136 41.973 44.655 1.00 75.03 113 VAL A N 1
ATOM 686 C CA . VAL A 1 113 ? 12.502 42.018 44.147 1.00 69.67 113 VAL A CA 1
ATOM 687 C C . VAL A 1 113 ? 12.648 42.958 42.961 1.00 64.63 113 VAL A C 1
ATOM 688 O O . VAL A 1 113 ? 11.712 43.155 42.188 1.00 65.45 113 VAL A O 1
ATOM 692 N N . LYS A 1 114 ? 13.837 43.532 42.828 1.00 53.14 114 LYS A N 1
ATOM 693 C CA . LYS A 1 114 ? 14.139 44.448 41.740 1.00 47.80 114 LYS A CA 1
ATOM 694 C C . LYS A 1 114 ? 15.507 44.097 41.156 1.00 43.60 114 LYS A C 1
ATOM 695 O O . LYS A 1 114 ? 16.474 43.889 41.895 1.00 40.82 114 LYS A O 1
ATOM 701 N N . VAL A 1 115 ? 15.582 44.009 39.832 1.00 42.24 115 VAL A N 1
ATOM 702 C CA . VAL A 1 115 ? 16.846 43.709 39.180 1.00 36.24 115 VAL A CA 1
ATOM 703 C C . VAL A 1 115 ? 17.261 44.853 38.269 1.00 33.36 115 VAL A C 1
ATOM 704 O O . VAL A 1 115 ? 16.463 45.369 37.485 1.00 31.45 115 VAL A O 1
ATOM 708 N N . ILE A 1 116 ? 18.519 45.256 38.395 1.00 34.24 116 ILE A N 1
ATOM 709 C CA . ILE A 1 116 ? 19.066 46.316 37.568 1.00 32.86 116 ILE A CA 1
ATOM 710 C C . ILE A 1 116 ? 20.219 45.734 36.755 1.00 31.02 116 ILE A C 1
ATOM 711 O O . ILE A 1 116 ? 21.027 44.965 37.273 1.00 29.85 116 ILE A O 1
ATOM 716 N N . LEU A 1 117 ? 20.296 46.094 35.482 1.00 36.14 117 LEU A N 1
ATOM 717 C CA . LEU A 1 117 ? 21.397 45.621 34.658 1.00 36.05 117 LEU A CA 1
ATOM 718 C C . LEU A 1 117 ? 22.214 46.840 34.253 1.00 36.42 117 LEU A C 1
ATOM 719 O O . LEU A 1 117 ? 21.680 47.797 33.693 1.00 38.67 117 LEU A O 1
ATOM 724 N N . LYS A 1 118 ? 23.502 46.823 34.569 1.00 38.84 118 LYS A N 1
ATOM 725 C CA . LYS A 1 118 ? 24.377 47.939 34.215 1.00 39.79 118 LYS A CA 1
ATOM 726 C C . LYS A 1 118 ? 25.448 47.449 33.249 1.00 39.98 118 LYS A C 1
ATOM 727 O O . LYS A 1 118 ? 26.064 46.413 33.480 1.00 39.51 118 LYS A O 1
ATOM 733 N N . ASN A 1 119 ? 25.666 48.188 32.166 1.00 37.73 119 ASN A N 1
ATOM 734 C CA . ASN A 1 119 ? 26.660 47.778 31.185 1.00 37.72 119 ASN A CA 1
ATOM 735 C C . ASN A 1 119 ? 28.075 47.987 31.679 1.00 38.10 119 ASN A C 1
ATOM 736 O O . ASN A 1 119 ? 28.299 48.389 32.826 1.00 34.54 119 ASN A O 1
ATOM 741 N N . SER A 1 120 ? 29.026 47.699 30.794 1.00 44.39 120 SER A N 1
ATOM 742 C CA . SER A 1 120 ? 30.445 47.837 31.092 1.00 48.95 120 SER A CA 1
ATOM 743 C C . SER A 1 120 ? 30.853 49.309 31.084 1.00 53.05 120 SER A C 1
ATOM 744 O O . SER A 1 120 ? 31.892 49.672 30.537 1.00 56.10 120 SER A O 1
ATOM 747 N N . GLN A 1 121 ? 30.018 50.148 31.689 1.00 93.04 121 GLN A N 1
ATOM 748 C CA . GLN A 1 121 ? 30.265 51.583 31.780 1.00 95.54 121 GLN A CA 1
ATOM 749 C C . GLN A 1 121 ? 29.593 52.106 33.041 1.00 96.55 121 GLN A C 1
ATOM 750 O O . GLN A 1 121 ? 29.599 53.306 33.314 1.00 97.84 121 GLN A O 1
ATOM 756 N N . GLY A 1 122 ? 29.010 51.186 33.804 1.00 48.57 122 GLY A N 1
ATOM 757 C CA . GLY A 1 122 ? 28.338 51.552 35.035 1.00 49.02 122 GLY A CA 1
ATOM 758 C C . GLY A 1 122 ? 26.973 52.160 34.794 1.00 49.57 122 GLY A C 1
ATOM 759 O O . GLY A 1 122 ? 26.241 52.446 35.741 1.00 50.19 122 GLY A O 1
ATOM 760 N N . GLU A 1 123 ? 26.626 52.359 33.525 1.00 74.32 123 GLU A N 1
ATOM 761 C CA . GLU A 1 123 ? 25.340 52.945 33.162 1.00 76.45 123 GLU A CA 1
ATOM 762 C C . GLU A 1 123 ? 24.253 51.900 32.934 1.00 77.64 123 GLU A C 1
ATOM 763 O O . GLU A 1 123 ? 24.479 50.891 32.262 1.00 77.43 123 GLU A O 1
ATOM 769 N N . GLU A 1 124 ? 23.072 52.152 33.497 1.00 64.53 124 GLU A N 1
ATOM 770 C CA . GLU A 1 124 ? 21.941 51.241 33.358 1.00 64.60 124 GLU A CA 1
ATOM 771 C C . GLU A 1 124 ? 21.563 50.995 31.909 1.00 64.06 124 GLU A C 1
ATOM 772 O O . GLU A 1 124 ? 21.744 51.852 31.050 1.00 65.14 124 GLU A O 1
ATOM 778 N N . VAL A 1 125 ? 21.035 49.806 31.650 1.00 104.38 125 VAL A N 1
ATOM 779 C CA . VAL A 1 125 ? 20.616 49.428 30.311 1.00 103.05 125 VAL A CA 1
ATOM 780 C C . VAL A 1 125 ? 19.364 48.567 30.390 1.00 102.44 125 VAL A C 1
ATOM 781 O O . VAL A 1 125 ? 18.897 48.045 29.378 1.00 102.41 125 VAL A O 1
ATOM 785 N N . ALA A 1 126 ? 18.828 48.423 31.601 1.00 45.69 126 ALA A N 1
ATOM 786 C CA . ALA A 1 126 ? 17.621 47.630 31.824 1.00 43.06 126 ALA A CA 1
ATOM 787 C C . ALA A 1 126 ? 17.255 47.559 33.299 1.00 41.79 126 ALA A C 1
ATOM 788 O O . ALA A 1 126 ? 18.108 47.683 34.176 1.00 40.64 126 ALA A O 1
ATOM 790 N N . GLN A 1 127 ? 15.975 47.350 33.567 1.00 41.19 127 GLN A N 1
ATOM 791 C CA . GLN A 1 127 ? 15.495 47.259 34.938 1.00 42.06 127 GLN A CA 1
ATOM 792 C C . GLN A 1 127 ? 14.167 46.526 34.945 1.00 43.04 127 GLN A C 1
ATOM 793 O O . GLN A 1 127 ? 13.366 46.669 34.029 1.00 43.23 127 GLN A O 1
ATOM 799 N N . ARG A 1 128 ? 13.939 45.730 35.979 1.00 51.07 128 ARG A N 1
ATOM 800 C CA . ARG A 1 128 ? 12.712 44.961 36.074 1.00 53.61 128 ARG A CA 1
ATOM 801 C C . ARG A 1 128 ? 12.354 44.765 37.541 1.00 55.59 128 ARG A C 1
ATOM 802 O O . ARG A 1 128 ? 13.193 44.355 38.342 1.00 54.84 128 ARG A O 1
ATOM 810 N N . SER A 1 129 ? 11.108 45.059 37.892 1.00 59.07 129 SER A N 1
ATOM 811 C CA . SER A 1 129 ? 10.671 44.927 39.273 1.00 63.30 129 SER A CA 1
ATOM 812 C C . SER A 1 129 ? 9.444 44.036 39.405 1.00 66.15 129 SER A C 1
ATOM 813 O O . SER A 1 129 ? 8.395 44.316 38.827 1.00 68.08 129 SER A O 1
ATOM 816 N N . THR A 1 130 ? 9.585 42.959 40.168 1.00 64.69 130 THR A N 1
ATOM 817 C CA . THR A 1 130 ? 8.489 42.026 40.394 1.00 68.14 130 THR A CA 1
ATOM 818 C C . THR A 1 130 ? 7.530 42.611 41.428 1.00 72.97 130 THR A C 1
ATOM 819 O O . THR A 1 130 ? 7.933 43.415 42.270 1.00 73.94 130 THR A O 1
ATOM 823 N N . VAL A 1 131 ? 6.263 42.213 41.357 1.00 93.59 131 VAL A N 1
ATOM 824 C CA . VAL A 1 131 ? 5.253 42.698 42.295 1.00 99.37 131 VAL A CA 1
ATOM 825 C C . VAL A 1 131 ? 4.213 41.613 42.565 1.00 101.82 131 VAL A C 1
ATOM 826 O O . VAL A 1 131 ? 4.191 41.011 43.640 1.00 104.32 131 VAL A O 1
ATOM 830 N N . ALA B 1 24 ? 44.612 33.586 29.363 1.00 76.26 24 ALA B N 1
ATOM 831 C CA . ALA B 1 24 ? 45.199 32.550 30.267 1.00 78.28 24 ALA B CA 1
ATOM 832 C C . ALA B 1 24 ? 46.627 32.203 29.845 1.00 79.89 24 ALA B C 1
ATOM 833 O O . ALA B 1 24 ? 47.551 32.194 30.663 1.00 81.71 24 ALA B O 1
ATOM 835 N N . THR B 1 25 ? 46.792 31.918 28.557 1.00 73.43 25 THR B N 1
ATOM 836 C CA . THR B 1 25 ? 48.091 31.570 27.991 1.00 73.58 25 THR B CA 1
ATOM 837 C C . THR B 1 25 ? 48.928 32.831 27.808 1.00 72.10 25 THR B C 1
ATOM 838 O O . THR B 1 25 ? 50.149 32.765 27.650 1.00 73.30 25 THR B O 1
ATOM 842 N N . GLY B 1 26 ? 48.254 33.977 27.825 1.00 58.31 26 GLY B N 1
ATOM 843 C CA . GLY B 1 26 ? 48.934 35.246 27.658 1.00 56.01 26 GLY B CA 1
ATOM 844 C C . GLY B 1 26 ? 48.213 36.382 28.356 1.00 52.42 26 GLY B C 1
ATOM 845 O O . GLY B 1 26 ? 47.769 36.239 29.499 1.00 51.88 26 GLY B O 1
ATOM 846 N N . ASN B 1 27 ? 48.083 37.510 27.665 1.00 53.73 27 ASN B N 1
ATOM 847 C CA . ASN B 1 27 ? 47.428 38.678 28.236 1.00 50.11 27 ASN B CA 1
ATOM 848 C C . ASN B 1 27 ? 47.452 39.839 27.247 1.00 46.47 27 ASN B C 1
ATOM 849 O O . ASN B 1 27 ? 48.008 39.720 26.157 1.00 46.77 27 ASN B O 1
ATOM 854 N N . VAL B 1 28 ? 46.846 40.961 27.628 1.00 42.33 28 VAL B N 1
ATOM 855 C CA . VAL B 1 28 ? 46.827 42.138 26.767 1.00 37.62 28 VAL B CA 1
ATOM 856 C C . VAL B 1 28 ? 48.005 43.039 27.115 1.00 38.00 28 VAL B C 1
ATOM 857 O O . VAL B 1 28 ? 48.045 43.661 28.172 1.00 35.80 28 VAL B O 1
ATOM 861 N N . CYS B 1 29 ? 48.962 43.096 26.198 1.00 41.16 29 CYS B N 1
ATOM 862 C CA . CYS B 1 29 ? 50.168 43.884 26.377 1.00 43.55 29 CYS B CA 1
ATOM 863 C C . CYS B 1 29 ? 50.161 45.183 25.565 1.00 40.75 29 CYS B C 1
ATOM 864 O O . CYS B 1 29 ? 49.541 45.266 24.497 1.00 36.97 29 CYS B O 1
ATOM 867 N N . ILE B 1 30 ? 50.828 46.204 26.104 1.00 33.39 30 ILE B N 1
ATOM 868 C CA . ILE B 1 30 ? 50.965 47.481 25.419 1.00 33.78 30 ILE B CA 1
ATOM 869 C C . ILE B 1 30 ? 52.269 47.330 24.629 1.00 36.96 30 ILE B C 1
ATOM 870 O O . ILE B 1 30 ? 53.358 47.482 25.181 1.00 39.23 30 ILE B O 1
ATOM 875 N N . GLU B 1 31 ? 52.147 47.012 23.346 1.00 40.70 31 GLU B N 1
ATOM 876 C CA . GLU B 1 31 ? 53.305 46.807 22.489 1.00 44.96 31 GLU B CA 1
ATOM 877 C C . GLU B 1 31 ? 54.180 48.024 22.299 1.00 45.35 31 GLU B C 1
ATOM 878 O O . GLU B 1 31 ? 55.387 47.977 22.552 1.00 48.78 31 GLU B O 1
ATOM 884 N N . GLU B 1 32 ? 53.575 49.113 21.842 1.00 33.90 32 GLU B N 1
ATOM 885 C CA . GLU B 1 32 ? 54.327 50.326 21.581 1.00 34.48 32 GLU B CA 1
ATOM 886 C C . GLU B 1 32 ? 53.537 51.621 21.677 1.00 33.73 32 GLU B C 1
ATOM 887 O O . GLU B 1 32 ? 52.388 51.710 21.247 1.00 31.23 32 GLU B O 1
ATOM 893 N N . ILE B 1 33 ? 54.196 52.616 22.258 1.00 38.19 33 ILE B N 1
ATOM 894 C CA . ILE B 1 33 ? 53.676 53.958 22.418 1.00 36.96 33 ILE B CA 1
ATOM 895 C C . ILE B 1 33 ? 54.522 54.727 21.415 1.00 38.64 33 ILE B C 1
ATOM 896 O O . ILE B 1 33 ? 55.701 54.967 21.660 1.00 41.19 33 ILE B O 1
ATOM 901 N N . ASP B 1 34 ? 53.937 55.100 20.286 1.00 34.39 34 ASP B N 1
ATOM 902 C CA . ASP B 1 34 ? 54.681 55.823 19.259 1.00 35.41 34 ASP B CA 1
ATOM 903 C C . ASP B 1 34 ? 55.568 56.949 19.800 1.00 36.34 34 ASP B C 1
ATOM 904 O O . ASP B 1 34 ? 55.122 57.804 20.570 1.00 33.97 34 ASP B O 1
ATOM 909 N N . VAL B 1 35 ? 56.830 56.940 19.382 1.00 46.51 35 VAL B N 1
ATOM 910 C CA . VAL B 1 35 ? 57.790 57.945 19.812 1.00 47.36 35 VAL B CA 1
ATOM 911 C C . VAL B 1 35 ? 57.388 59.330 19.306 1.00 46.60 35 VAL B C 1
ATOM 912 O O . VAL B 1 35 ? 57.841 60.344 19.830 1.00 46.71 35 VAL B O 1
ATOM 916 N N . ASP B 1 36 ? 56.521 59.367 18.296 1.00 47.19 36 ASP B N 1
ATOM 917 C CA . ASP B 1 36 ? 56.047 60.639 17.748 1.00 47.47 36 ASP B CA 1
ATOM 918 C C . ASP B 1 36 ? 54.673 61.024 18.299 1.00 43.38 36 ASP B C 1
ATOM 919 O O . ASP B 1 36 ? 54.175 62.110 18.016 1.00 43.70 36 ASP B O 1
ATOM 924 N N . GLY B 1 37 ? 54.064 60.126 19.075 1.00 39.55 37 GLY B N 1
ATOM 925 C CA . GLY B 1 37 ? 52.757 60.396 19.658 1.00 33.51 37 GLY B CA 1
ATOM 926 C C . GLY B 1 37 ? 51.571 60.214 18.727 1.00 31.62 37 GLY B C 1
ATOM 927 O O . GLY B 1 37 ? 50.470 60.694 19.014 1.00 32.20 37 GLY B O 1
ATOM 928 N N . LYS B 1 38 ? 51.777 59.492 17.630 1.00 25.56 38 LYS B N 1
ATOM 929 C CA . LYS B 1 38 ? 50.728 59.285 16.629 1.00 25.84 38 LYS B CA 1
ATOM 930 C C . LYS B 1 38 ? 49.793 58.119 16.907 1.00 25.99 38 LYS B C 1
ATOM 931 O O . LYS B 1 38 ? 48.701 58.044 16.335 1.00 27.27 38 LYS B O 1
ATOM 937 N N . PHE B 1 39 ? 50.215 57.205 17.777 1.00 28.30 39 PHE B N 1
ATOM 938 C CA . PHE B 1 39 ? 49.401 56.043 18.067 1.00 26.72 39 PHE B CA 1
ATOM 939 C C . PHE B 1 39 ? 49.894 55.276 19.278 1.00 26.28 39 PHE B C 1
ATOM 940 O O . PHE B 1 39 ? 51.012 55.491 19.766 1.00 26.11 39 PHE B O 1
ATOM 948 N N . ILE B 1 40 ? 49.036 54.368 19.735 1.00 26.46 40 ILE B N 1
ATOM 949 C CA . ILE B 1 40 ? 49.325 53.471 20.840 1.00 27.43 40 ILE B CA 1
ATOM 950 C C . ILE B 1 40 ? 48.859 52.108 20.331 1.00 27.32 40 ILE B C 1
ATOM 951 O O . ILE B 1 40 ? 47.726 51.975 19.854 1.00 25.59 40 ILE B O 1
ATOM 956 N N . ARG B 1 41 ? 49.727 51.103 20.400 1.00 30.49 41 ARG B N 1
ATOM 957 C CA . ARG B 1 41 ? 49.339 49.778 19.937 1.00 31.65 41 ARG B CA 1
ATOM 958 C C . ARG B 1 41 ? 49.324 48.759 21.061 1.00 31.10 41 ARG B C 1
ATOM 959 O O . ARG B 1 41 ? 50.210 48.740 21.920 1.00 32.56 41 ARG B O 1
ATOM 967 N N . LEU B 1 42 ? 48.306 47.911 21.043 1.00 29.60 42 LEU B N 1
ATOM 968 C CA . LEU B 1 42 ? 48.153 46.866 22.037 1.00 29.94 42 LEU B CA 1
ATOM 969 C C . LEU B 1 42 ? 48.126 45.498 21.352 1.00 31.46 42 LEU B C 1
ATOM 970 O O . LEU B 1 42 ? 47.785 45.385 20.165 1.00 31.00 42 LEU B O 1
ATOM 975 N N . LYS B 1 43 ? 48.478 44.458 22.100 1.00 42.70 43 LYS B N 1
ATOM 976 C CA . LYS B 1 43 ? 48.476 43.113 21.548 1.00 43.91 43 LYS B CA 1
ATOM 977 C C . LYS B 1 43 ? 47.911 42.079 22.512 1.00 44.08 43 LYS B C 1
ATOM 978 O O . LYS B 1 43 ? 48.128 42.163 23.724 1.00 44.91 43 LYS B O 1
ATOM 984 N N . ASN B 1 44 ? 47.183 41.109 21.962 1.00 36.98 44 ASN B N 1
ATOM 985 C CA . ASN B 1 44 ? 46.602 40.019 22.743 1.00 36.10 44 ASN B CA 1
ATOM 986 C C . ASN B 1 44 ? 47.500 38.801 22.513 1.00 36.56 44 ASN B C 1
ATOM 987 O O . ASN B 1 44 ? 47.379 38.126 21.495 1.00 35.15 44 ASN B O 1
ATOM 992 N N . THR B 1 45 ? 48.390 38.521 23.463 1.00 24.77 45 THR B N 1
ATOM 993 C CA . THR B 1 45 ? 49.324 37.408 23.344 1.00 28.44 45 THR B CA 1
ATOM 994 C C . THR B 1 45 ? 48.773 36.026 23.710 1.00 31.62 45 THR B C 1
ATOM 995 O O . THR B 1 45 ? 49.461 35.013 23.537 1.00 33.84 45 THR B O 1
ATOM 999 N N . SER B 1 46 ? 47.544 35.972 24.219 1.00 43.18 46 SER B N 1
ATOM 1000 C CA . SER B 1 46 ? 46.957 34.687 24.583 1.00 44.36 46 SER B CA 1
ATOM 1001 C C . SER B 1 46 ? 46.242 34.087 23.376 1.00 45.50 46 SER B C 1
ATOM 1002 O O . SER B 1 46 ? 45.933 34.787 22.412 1.00 43.51 46 SER B O 1
ATOM 1005 N N . GLU B 1 47 ? 45.974 32.787 23.440 1.00 52.23 47 GLU B N 1
ATOM 1006 C CA . GLU B 1 47 ? 45.304 32.076 22.352 1.00 54.63 47 GLU B CA 1
ATOM 1007 C C . GLU B 1 47 ? 43.777 32.236 22.374 1.00 53.03 47 GLU B C 1
ATOM 1008 O O . GLU B 1 47 ? 43.074 31.694 21.521 1.00 53.87 47 GLU B O 1
ATOM 1014 N N . GLN B 1 48 ? 43.275 32.999 23.340 1.00 49.04 48 GLN B N 1
ATOM 1015 C CA . GLN B 1 48 ? 41.842 33.234 23.485 1.00 46.50 48 GLN B CA 1
ATOM 1016 C C . GLN B 1 48 ? 41.480 34.700 23.241 1.00 42.98 48 GLN B C 1
ATOM 1017 O O . GLN B 1 48 ? 42.185 35.606 23.692 1.00 42.24 48 GLN B O 1
ATOM 1023 N N . ASP B 1 49 ? 40.384 34.926 22.522 1.00 45.06 49 ASP B N 1
ATOM 1024 C CA . ASP B 1 49 ? 39.917 36.279 22.230 1.00 42.51 49 ASP B CA 1
ATOM 1025 C C . ASP B 1 49 ? 39.632 37.033 23.528 1.00 41.32 49 ASP B C 1
ATOM 1026 O O . ASP B 1 49 ? 39.310 36.428 24.555 1.00 42.85 49 ASP B O 1
ATOM 1031 N N . GLN B 1 50 ? 39.728 38.356 23.476 1.00 31.06 50 GLN B N 1
ATOM 1032 C CA . GLN B 1 50 ? 39.479 39.152 24.656 1.00 29.06 50 GLN B CA 1
ATOM 1033 C C . GLN B 1 50 ? 38.513 40.312 24.447 1.00 27.52 50 GLN B C 1
ATOM 1034 O O . GLN B 1 50 ? 38.891 41.342 23.887 1.00 30.29 50 GLN B O 1
ATOM 1040 N N . PRO B 1 51 ? 37.244 40.153 24.875 1.00 26.27 51 PRO B N 1
ATOM 1041 C CA . PRO B 1 51 ? 36.275 41.246 24.718 1.00 23.80 51 PRO B CA 1
ATOM 1042 C C . PRO B 1 51 ? 36.850 42.461 25.454 1.00 23.72 51 PRO B C 1
ATOM 1043 O O . PRO B 1 51 ? 37.302 42.337 26.595 1.00 21.67 51 PRO B O 1
ATOM 1055 N N . GLY B 1 53 ? 35.115 45.440 25.819 1.00 29.39 53 GLY B N 1
ATOM 1056 C CA . GLY B 1 53 ? 34.057 46.327 26.254 1.00 29.43 53 GLY B CA 1
ATOM 1057 C C . GLY B 1 53 ? 34.309 46.878 27.636 1.00 30.32 53 GLY B C 1
ATOM 1058 O O . GLY B 1 53 ? 34.523 46.120 28.585 1.00 31.56 53 GLY B O 1
ATOM 1059 N N . GLY B 1 54 ? 34.312 48.201 27.753 1.00 49.45 54 GLY B N 1
ATOM 1060 C CA . GLY B 1 54 ? 34.523 48.809 29.051 1.00 50.92 54 GLY B CA 1
ATOM 1061 C C . GLY B 1 54 ? 35.959 48.995 29.507 1.00 51.33 54 GLY B C 1
ATOM 1062 O O . GLY B 1 54 ? 36.190 49.711 30.484 1.00 54.21 54 GLY B O 1
ATOM 1063 N N . TRP B 1 55 ? 36.922 48.353 28.844 1.00 32.61 55 TRP B N 1
ATOM 1064 C CA . TRP B 1 55 ? 38.325 48.522 29.232 1.00 30.35 55 TRP B CA 1
ATOM 1065 C C . TRP B 1 55 ? 38.654 49.983 28.969 1.00 29.78 55 TRP B C 1
ATOM 1066 O O . TRP B 1 55 ? 38.099 50.599 28.060 1.00 28.20 55 TRP B O 1
ATOM 1077 N N . GLU B 1 56 ? 39.546 50.536 29.775 1.00 36.07 56 GLU B N 1
ATOM 1078 C CA . GLU B 1 56 ? 39.927 51.935 29.650 1.00 38.08 56 GLU B CA 1
ATOM 1079 C C . GLU B 1 56 ? 41.424 52.073 29.420 1.00 37.76 56 GLU B C 1
ATOM 1080 O O . GLU B 1 56 ? 42.225 51.507 30.152 1.00 37.27 56 GLU B O 1
ATOM 1094 N N . ILE B 1 58 ? 44.307 54.738 29.358 1.00 24.52 58 ILE B N 1
ATOM 1095 C CA . ILE B 1 58 ? 44.584 56.097 29.788 1.00 26.23 58 ILE B CA 1
ATOM 1096 C C . ILE B 1 58 ? 45.918 56.655 29.358 1.00 26.62 58 ILE B C 1
ATOM 1097 O O . ILE B 1 58 ? 46.955 56.074 29.652 1.00 28.08 58 ILE B O 1
ATOM 1102 N N . ARG B 1 59 ? 45.889 57.795 28.675 1.00 31.80 59 ARG B N 1
ATOM 1103 C CA . ARG B 1 59 ? 47.126 58.446 28.251 1.00 32.43 59 ARG B CA 1
ATOM 1104 C C . ARG B 1 59 ? 47.395 59.574 29.253 1.00 32.46 59 ARG B C 1
ATOM 1105 O O . ARG B 1 59 ? 46.619 60.529 29.339 1.00 28.36 59 ARG B O 1
ATOM 1113 N N . LYS B 1 60 ? 48.488 59.449 30.009 1.00 34.02 60 LYS B N 1
ATOM 1114 C CA . LYS B 1 60 ? 48.846 60.443 31.016 1.00 36.70 60 LYS B CA 1
ATOM 1115 C C . LYS B 1 60 ? 50.104 61.235 30.657 1.00 39.29 60 LYS B C 1
ATOM 1116 O O . LYS B 1 60 ? 51.154 60.662 30.348 1.00 41.41 60 LYS B O 1
ATOM 1122 N N . ILE B 1 61 ? 49.985 62.559 30.708 1.00 32.61 61 ILE B N 1
ATOM 1123 C CA . ILE B 1 61 ? 51.092 63.460 30.389 1.00 34.29 61 ILE B CA 1
ATOM 1124 C C . ILE B 1 61 ? 51.100 64.590 31.404 1.00 35.56 61 ILE B C 1
ATOM 1125 O O . ILE B 1 61 ? 50.196 65.437 31.401 1.00 34.50 61 ILE B O 1
ATOM 1130 N N . GLY B 1 62 ? 52.119 64.625 32.255 1.00 43.94 62 GLY B N 1
ATOM 1131 C CA . GLY B 1 62 ? 52.170 65.680 33.251 1.00 46.39 62 GLY B CA 1
ATOM 1132 C C . GLY B 1 62 ? 50.942 65.591 34.136 1.00 44.09 62 GLY B C 1
ATOM 1133 O O . GLY B 1 62 ? 50.734 64.570 34.786 1.00 44.82 62 GLY B O 1
ATOM 1134 N N . ASP B 1 63 ? 50.114 66.630 34.149 1.00 53.65 63 ASP B N 1
ATOM 1135 C CA . ASP B 1 63 ? 48.919 66.620 34.991 1.00 55.31 63 ASP B CA 1
ATOM 1136 C C . ASP B 1 63 ? 47.621 66.215 34.285 1.00 52.30 63 ASP B C 1
ATOM 1137 O O . ASP B 1 63 ? 46.574 66.111 34.925 1.00 51.82 63 ASP B O 1
ATOM 1142 N N . THR B 1 64 ? 47.677 65.990 32.979 1.00 46.60 64 THR B N 1
ATOM 1143 C CA . THR B 1 64 ? 46.473 65.618 32.252 1.00 45.32 64 THR B CA 1
ATOM 1144 C C . THR B 1 64 ? 46.412 64.145 31.864 1.00 41.99 64 THR B C 1
ATOM 1145 O O . THR B 1 64 ? 47.362 63.584 31.321 1.00 41.63 64 THR B O 1
ATOM 1149 N N . SER B 1 65 ? 45.273 63.532 32.152 1.00 36.95 65 SER B N 1
ATOM 1150 C CA . SER B 1 65 ? 45.039 62.131 31.844 1.00 35.11 65 SER B CA 1
ATOM 1151 C C . SER B 1 65 ? 43.771 62.035 31.011 1.00 34.27 65 SER B C 1
ATOM 1152 O O . SER B 1 65 ? 42.700 62.450 31.462 1.00 34.62 65 SER B O 1
ATOM 1155 N N . VAL B 1 66 ? 43.883 61.493 29.802 1.00 31.26 66 VAL B N 1
ATOM 1156 C CA . VAL B 1 66 ? 42.705 61.337 28.957 1.00 30.82 66 VAL B CA 1
ATOM 1157 C C . VAL B 1 66 ? 42.442 59.854 28.740 1.00 29.72 66 VAL B C 1
ATOM 1158 O O . VAL B 1 66 ? 43.349 59.099 28.375 1.00 27.73 66 VAL B O 1
ATOM 1162 N N . SER B 1 67 ? 41.202 59.433 28.966 1.00 36.52 67 SER B N 1
ATOM 1163 C CA . SER B 1 67 ? 40.868 58.031 28.796 1.00 36.10 67 SER B CA 1
ATOM 1164 C C . SER B 1 67 ? 40.087 57.689 27.535 1.00 36.40 67 SER B C 1
ATOM 1165 O O . SER B 1 67 ? 39.135 58.377 27.142 1.00 37.38 67 SER B O 1
ATOM 1168 N N . TYR B 1 68 ? 40.534 56.619 26.895 1.00 32.89 68 TYR B N 1
ATOM 1169 C CA . TYR B 1 68 ? 39.906 56.108 25.693 1.00 31.14 68 TYR B CA 1
ATOM 1170 C C . TYR B 1 68 ? 39.126 54.909 26.187 1.00 29.50 68 TYR B C 1
ATOM 1171 O O . TYR B 1 68 ? 39.672 54.065 26.902 1.00 29.37 68 TYR B O 1
ATOM 1180 N N . LYS B 1 69 ? 37.854 54.843 25.815 1.00 33.38 69 LYS B N 1
ATOM 1181 C CA . LYS B 1 69 ? 36.990 53.746 26.223 1.00 36.77 69 LYS B CA 1
ATOM 1182 C C . LYS B 1 69 ? 36.661 52.860 25.029 1.00 36.37 69 LYS B C 1
ATOM 1183 O O . LYS B 1 69 ? 36.130 53.330 24.023 1.00 37.20 69 LYS B O 1
ATOM 1189 N N . TYR B 1 70 ? 36.985 51.577 25.127 1.00 31.99 70 TYR B N 1
ATOM 1190 C CA . TYR B 1 70 ? 36.673 50.667 24.038 1.00 30.98 70 TYR B CA 1
ATOM 1191 C C . TYR B 1 70 ? 35.155 50.489 24.016 1.00 31.57 70 TYR B C 1
ATOM 1192 O O . TYR B 1 70 ? 34.520 50.506 25.070 1.00 30.71 70 TYR B O 1
ATOM 1201 N N . THR B 1 71 ? 34.571 50.353 22.824 1.00 31.22 71 THR B N 1
ATOM 1202 C CA . THR B 1 71 ? 33.120 50.185 22.706 1.00 30.89 71 THR B CA 1
ATOM 1203 C C . THR B 1 71 ? 32.695 48.811 23.221 1.00 30.01 71 THR B C 1
ATOM 1204 O O . THR B 1 71 ? 33.486 47.867 23.193 1.00 30.08 71 THR B O 1
ATOM 1208 N N . SER B 1 72 ? 31.450 48.702 23.687 1.00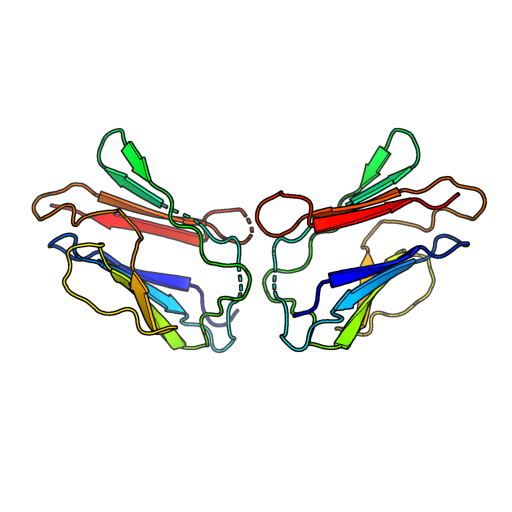 33.27 72 SER B N 1
ATOM 1209 C CA . SER B 1 72 ? 30.951 47.463 24.285 1.00 30.33 72 SER B CA 1
ATOM 1210 C C . SER B 1 72 ? 31.061 46.142 23.532 1.00 28.39 72 SER B C 1
ATOM 1211 O O . SER B 1 72 ? 31.120 45.101 24.165 1.00 27.49 72 SER B O 1
ATOM 1214 N N . ARG B 1 73 ? 31.098 46.156 22.205 0.50 18.49 73 ARG B N 1
ATOM 1215 C CA . ARG B 1 73 ? 31.200 44.892 21.481 0.50 16.89 73 ARG B CA 1
ATOM 1216 C C . ARG B 1 73 ? 32.588 44.640 20.926 0.50 17.28 73 ARG B C 1
ATOM 1217 O O . ARG B 1 73 ? 32.844 43.596 20.328 0.50 16.63 73 ARG B O 1
ATOM 1225 N N . TYR B 1 74 ? 33.497 45.585 21.134 1.00 25.27 74 TYR B N 1
ATOM 1226 C CA . TYR B 1 74 ? 34.838 45.409 20.603 1.00 26.95 74 TYR B CA 1
ATOM 1227 C C . TYR B 1 74 ? 35.550 44.199 21.186 1.00 27.01 74 TYR B C 1
ATOM 1228 O O . TYR B 1 74 ? 35.559 43.998 22.400 1.00 26.25 74 TYR B O 1
ATOM 1237 N N . VAL B 1 75 ? 36.157 43.407 20.306 1.00 27.25 75 VAL B N 1
ATOM 1238 C CA . VAL B 1 75 ? 36.889 42.208 20.708 1.00 28.18 75 VAL B CA 1
ATOM 1239 C C . VAL B 1 75 ? 38.279 42.193 20.087 1.00 29.98 75 VAL B C 1
ATOM 1240 O O . VAL B 1 75 ? 38.444 42.492 18.904 1.00 31.97 75 VAL B O 1
ATOM 1244 N N . LEU B 1 76 ? 39.278 41.857 20.893 1.00 28.08 76 LEU B N 1
ATOM 1245 C CA . LEU B 1 76 ? 40.646 41.775 20.406 1.00 27.32 76 LEU B CA 1
ATOM 1246 C C . LEU B 1 76 ? 40.963 40.289 20.339 1.00 29.32 76 LEU B C 1
ATOM 1247 O O . LEU B 1 76 ? 41.257 39.659 21.353 1.00 28.43 76 LEU B O 1
ATOM 1252 N N . LYS B 1 77 ? 40.883 39.730 19.137 1.00 41.47 77 LYS B N 1
ATOM 1253 C CA . LYS B 1 77 ? 41.143 38.310 18.925 1.00 44.68 77 LYS B CA 1
ATOM 1254 C C . LYS B 1 77 ? 42.542 37.875 19.334 1.00 44.97 77 LYS B C 1
ATOM 1255 O O . LYS B 1 77 ? 43.461 38.691 19.445 1.00 43.90 77 LYS B O 1
ATOM 1261 N N . ALA B 1 78 ? 42.689 36.574 19.550 1.00 33.53 78 ALA B N 1
ATOM 1262 C CA . ALA B 1 78 ? 43.957 35.983 19.964 1.00 36.09 78 ALA B CA 1
ATOM 1263 C C . ALA B 1 78 ? 45.129 36.321 19.038 1.00 37.38 78 ALA B C 1
ATOM 1264 O O . ALA B 1 78 ? 44.995 36.303 17.808 1.00 38.47 78 ALA B O 1
ATOM 1266 N N . GLY B 1 79 ? 46.270 36.636 19.653 1.00 30.92 79 GLY B N 1
ATOM 1267 C CA . GLY B 1 79 ? 47.480 36.967 18.919 1.00 31.15 79 GLY B CA 1
ATOM 1268 C C . GLY B 1 79 ? 47.390 38.218 18.072 1.00 30.96 79 GLY B C 1
ATOM 1269 O O . GLY B 1 79 ? 48.331 38.558 17.358 1.00 34.81 79 GLY B O 1
ATOM 1270 N N . GLN B 1 80 ? 46.267 38.916 18.157 1.00 33.42 80 GLN B N 1
ATOM 1271 C CA . GLN B 1 80 ? 46.062 40.119 17.363 1.00 34.62 80 GLN B CA 1
ATOM 1272 C C . GLN B 1 80 ? 46.452 41.423 18.058 1.00 32.61 80 GLN B C 1
ATOM 1273 O O . GLN B 1 80 ? 46.566 41.486 19.292 1.00 31.21 80 GLN B O 1
ATOM 1279 N N . THR B 1 81 ? 46.650 42.457 17.243 1.00 32.34 81 THR B N 1
ATOM 1280 C CA . THR B 1 81 ? 47.005 43.777 17.738 1.00 31.72 81 THR B CA 1
ATOM 1281 C C . THR B 1 81 ? 45.930 44.771 17.326 1.00 29.82 81 THR B C 1
ATOM 1282 O O . THR B 1 81 ? 45.178 44.534 16.380 1.00 31.58 81 THR B O 1
ATOM 1286 N N . VAL B 1 82 ? 45.868 45.887 18.042 1.00 32.53 82 VAL B N 1
ATOM 1287 C CA . VAL B 1 82 ? 44.938 46.957 17.706 1.00 29.29 82 VAL B CA 1
ATOM 1288 C C . VAL B 1 82 ? 45.729 48.251 17.905 1.00 29.36 82 VAL B C 1
ATOM 1289 O O . VAL B 1 82 ? 46.525 48.357 18.838 1.00 29.04 82 VAL B O 1
ATOM 1293 N N . THR B 1 83 ? 45.537 49.223 17.019 1.00 27.38 83 THR B N 1
ATOM 1294 C CA . THR B 1 83 ? 46.263 50.485 17.122 1.00 27.02 83 THR B CA 1
ATOM 1295 C C . THR B 1 83 ? 45.274 51.629 17.236 1.00 27.23 83 THR B C 1
ATOM 1296 O O . THR B 1 83 ? 44.289 51.682 16.508 1.00 29.88 83 THR B O 1
ATOM 1300 N N . ILE B 1 84 ? 45.532 52.535 18.171 1.00 24.78 84 ILE B N 1
ATOM 1301 C CA . ILE B 1 84 ? 44.672 53.689 18.387 1.00 25.54 84 ILE B CA 1
ATOM 1302 C C . ILE B 1 84 ? 45.432 54.885 17.861 1.00 26.68 84 ILE B C 1
ATOM 1303 O O . ILE B 1 84 ? 46.451 55.273 18.424 1.00 28.44 84 ILE B O 1
ATOM 1308 N N . TRP B 1 85 ? 44.935 55.466 16.779 1.00 23.28 85 TRP B N 1
ATOM 1309 C CA . TRP B 1 85 ? 45.595 56.593 16.152 1.00 24.93 85 TRP B CA 1
ATOM 1310 C C . TRP B 1 85 ? 45.082 57.935 16.628 1.00 26.42 85 TRP B C 1
ATOM 1311 O O . TRP B 1 85 ? 43.912 58.075 16.996 1.00 25.79 85 TRP B O 1
ATOM 1322 N N . ALA B 1 86 ? 45.966 58.926 16.598 1.00 24.01 86 ALA B N 1
ATOM 1323 C CA . ALA B 1 86 ? 45.590 60.280 16.961 1.00 25.99 86 ALA B CA 1
ATOM 1324 C C . ALA B 1 86 ? 44.608 60.732 15.867 1.00 28.68 86 ALA B C 1
ATOM 1325 O O . ALA B 1 86 ? 44.572 60.150 14.779 1.00 30.52 86 ALA B O 1
ATOM 1327 N N . ALA B 1 87 ? 43.814 61.762 16.151 1.00 37.65 87 ALA B N 1
ATOM 1328 C CA . ALA B 1 87 ? 42.843 62.260 15.180 1.00 38.59 87 ALA B CA 1
ATOM 1329 C C . ALA B 1 87 ? 43.503 62.911 13.967 1.00 41.98 87 ALA B C 1
ATOM 1330 O O . ALA B 1 87 ? 42.938 62.920 12.875 1.00 44.86 87 ALA B O 1
ATOM 1332 N N . ASN B 1 88 ? 44.701 63.453 14.164 1.00 31.90 88 ASN B N 1
ATOM 1333 C CA . ASN B 1 88 ? 45.433 64.121 13.090 1.00 33.00 88 ASN B CA 1
ATOM 1334 C C . ASN B 1 88 ? 46.594 63.288 12.550 1.00 32.93 88 ASN B C 1
ATOM 1335 O O . ASN B 1 88 ? 47.580 63.848 12.054 1.00 34.76 88 ASN B O 1
ATOM 1340 N N . ALA B 1 89 ? 46.479 61.963 12.642 1.00 32.80 89 ALA B N 1
ATOM 1341 C CA . ALA B 1 89 ? 47.529 61.070 12.161 1.00 33.35 89 ALA B CA 1
ATOM 1342 C C . ALA B 1 89 ? 47.298 60.695 10.701 1.00 35.19 89 ALA B C 1
ATOM 1343 O O . ALA B 1 89 ? 48.058 59.924 10.123 1.00 34.79 89 ALA B O 1
ATOM 1345 N N . GLY B 1 90 ? 46.244 61.248 10.117 1.00 42.52 90 GLY B N 1
ATOM 1346 C CA . GLY B 1 90 ? 45.935 60.983 8.724 1.00 45.98 90 GLY B CA 1
ATOM 1347 C C . GLY B 1 90 ? 45.605 59.540 8.417 1.00 47.83 90 GLY B C 1
ATOM 1348 O O . GLY B 1 90 ? 45.850 59.063 7.309 1.00 51.14 90 GLY B O 1
ATOM 1349 N N . VAL B 1 91 ? 45.047 58.834 9.391 1.00 45.85 91 VAL B N 1
ATOM 1350 C CA . VAL B 1 91 ? 44.691 57.440 9.183 1.00 46.09 91 VAL B CA 1
ATOM 1351 C C . VAL B 1 91 ? 43.182 57.274 9.136 1.00 47.47 91 VAL B C 1
ATOM 1352 O O . VAL B 1 91 ? 42.453 57.863 9.935 1.00 48.34 91 VAL B O 1
ATOM 1356 N N . THR B 1 92 ? 42.719 56.483 8.179 1.00 48.49 92 THR B N 1
ATOM 1357 C CA . THR B 1 92 ? 41.298 56.227 8.027 1.00 48.50 92 THR B CA 1
ATOM 1358 C C . THR B 1 92 ? 40.991 55.046 8.938 1.00 45.60 92 THR B C 1
ATOM 1359 O O . THR B 1 92 ? 41.735 54.070 8.961 1.00 44.32 92 THR B O 1
ATOM 1363 N N . ALA B 1 93 ? 39.901 55.138 9.692 1.00 44.77 93 ALA B N 1
ATOM 1364 C CA . ALA B 1 93 ? 39.530 54.066 10.607 1.00 42.08 93 ALA B CA 1
ATOM 1365 C C . ALA B 1 93 ? 3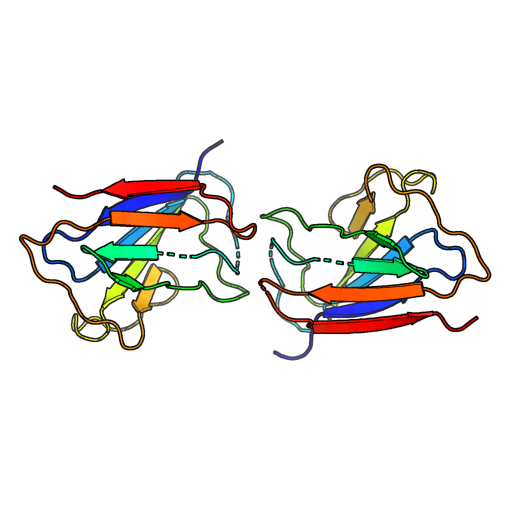9.312 52.753 9.873 1.00 42.39 93 ALA B C 1
ATOM 1366 O O . ALA B 1 93 ? 38.653 52.710 8.834 1.00 42.66 93 ALA B O 1
ATOM 1368 N N . SER B 1 94 ? 39.878 51.682 10.422 1.00 44.22 94 SER B N 1
ATOM 1369 C CA . SER B 1 94 ? 39.739 50.357 9.843 1.00 43.02 94 SER B CA 1
ATOM 1370 C C . SER B 1 94 ? 39.580 49.300 10.942 1.00 42.30 94 SER B C 1
ATOM 1371 O O . SER B 1 94 ? 40.529 48.586 11.285 1.00 41.73 94 SER B O 1
ATOM 1374 N N . PRO B 1 95 ? 38.368 49.195 11.513 1.00 48.51 95 PRO B N 1
ATOM 1375 C CA . PRO B 1 95 ? 38.046 48.233 12.576 1.00 47.28 95 PRO B CA 1
ATOM 1376 C C . PRO B 1 95 ? 38.348 46.813 12.116 1.00 49.71 95 PRO B C 1
ATOM 1377 O O . PRO B 1 95 ? 38.094 46.462 10.961 1.00 54.09 95 PRO B O 1
ATOM 1381 N N . PRO B 1 96 ? 38.871 45.966 13.016 1.00 49.36 96 PRO B N 1
ATOM 1382 C CA . PRO B 1 96 ? 39.203 46.242 14.420 1.00 46.81 96 PRO B CA 1
ATOM 1383 C C . PRO B 1 96 ? 40.706 46.399 14.709 1.00 46.07 96 PRO B C 1
ATOM 1384 O O . PRO B 1 96 ? 41.113 46.418 15.872 1.00 45.45 96 PRO B O 1
ATOM 1388 N N . THR B 1 97 ? 41.530 46.497 13.668 1.00 32.98 97 THR B N 1
ATOM 1389 C CA . THR B 1 97 ? 42.973 46.623 13.863 1.00 32.56 97 THR B CA 1
ATOM 1390 C C . THR B 1 97 ? 43.444 48.067 14.010 1.00 32.24 97 THR B C 1
ATOM 1391 O O . THR B 1 97 ? 44.459 48.336 14.647 1.00 30.60 97 THR B O 1
ATOM 1395 N N . ASP B 1 98 ? 42.704 48.994 13.416 1.00 40.84 98 ASP B N 1
ATOM 1396 C CA . ASP B 1 98 ? 43.083 50.394 13.462 1.00 40.35 98 ASP B CA 1
ATOM 1397 C C . ASP B 1 98 ? 41.890 51.281 13.779 1.00 39.52 98 ASP B C 1
ATOM 1398 O O . ASP B 1 98 ? 40.945 51.385 12.991 1.00 40.11 98 ASP B O 1
ATOM 1403 N N . LEU B 1 99 ? 41.943 51.920 14.946 1.00 38.52 99 LEU B N 1
ATOM 1404 C CA . LEU B 1 99 ? 40.870 52.797 15.388 1.00 36.03 99 LEU B CA 1
ATOM 1405 C C . LEU B 1 99 ? 41.417 54.195 15.611 1.00 35.96 99 LEU B C 1
ATOM 1406 O O . LEU B 1 99 ? 42.623 54.382 15.783 1.00 35.78 99 LEU B O 1
ATOM 1411 N N . ILE B 1 100 ? 40.526 55.176 15.615 1.00 32.83 100 ILE B N 1
ATOM 1412 C CA . ILE B 1 100 ? 40.925 56.555 15.819 1.00 34.45 100 ILE B CA 1
ATOM 1413 C C . ILE B 1 100 ? 40.461 57.092 17.162 1.00 33.88 100 ILE B C 1
ATOM 1414 O O . ILE B 1 100 ? 39.307 56.889 17.565 1.00 32.70 100 ILE B O 1
ATOM 1419 N N . TRP B 1 101 ? 41.368 57.776 17.853 1.00 37.75 101 TRP B N 1
ATOM 1420 C CA . TRP B 1 101 ? 41.042 58.371 19.139 1.00 35.93 101 TRP B CA 1
ATOM 1421 C C . TRP B 1 101 ? 40.361 59.690 18.808 1.00 38.52 101 TRP B C 1
ATOM 1422 O O . TRP B 1 101 ? 41.020 60.724 18.652 1.00 40.17 101 TRP B O 1
ATOM 1433 N N . LYS B 1 102 ? 39.041 59.626 18.690 1.00 55.19 102 LYS B N 1
ATOM 1434 C CA . LYS B 1 102 ? 38.202 60.773 18.369 1.00 58.37 102 LYS B CA 1
ATOM 1435 C C . LYS B 1 102 ? 38.567 62.049 19.124 1.00 57.91 102 LYS B C 1
ATOM 1436 O O . LYS B 1 102 ? 38.563 62.083 20.353 1.00 59.39 102 LYS B O 1
ATOM 1442 N N . ASN B 1 103 ? 38.902 63.089 18.365 1.00 51.51 103 ASN B N 1
ATOM 1443 C CA . ASN B 1 103 ? 39.236 64.404 18.907 1.00 50.94 103 ASN B CA 1
ATOM 1444 C C . ASN B 1 103 ? 40.550 64.573 19.672 1.00 50.66 103 ASN B C 1
ATOM 1445 O O . ASN B 1 103 ? 40.835 65.666 20.167 1.00 50.14 103 ASN B O 1
ATOM 1450 N N . GLN B 1 104 ? 41.349 63.517 19.786 1.00 36.13 104 GLN B N 1
ATOM 1451 C CA . GLN B 1 104 ? 42.631 63.641 20.485 1.00 33.63 104 GLN B CA 1
ATOM 1452 C C . GLN B 1 104 ? 43.781 63.688 19.481 1.00 33.57 104 GLN B C 1
ATOM 1453 O O . GLN B 1 104 ? 43.983 62.764 18.700 1.00 33.80 104 GLN B O 1
ATOM 1459 N N . ASN B 1 105 ? 44.538 64.772 19.496 1.00 34.41 105 ASN B N 1
ATOM 1460 C CA . ASN B 1 105 ? 45.642 64.892 18.565 1.00 37.03 105 ASN B CA 1
ATOM 1461 C C . ASN B 1 105 ? 46.946 64.302 19.076 1.00 36.00 105 ASN B C 1
ATOM 1462 O O . ASN B 1 105 ? 47.083 63.983 20.257 1.00 36.02 105 ASN B O 1
ATOM 1467 N N . SER B 1 106 ? 47.891 64.143 18.155 1.00 38.43 106 SER B N 1
ATOM 1468 C CA . SER B 1 106 ? 49.213 63.611 18.452 1.00 37.68 106 SER B CA 1
ATOM 1469 C C . SER B 1 106 ? 49.882 64.462 19.529 1.00 38.21 106 SER B C 1
ATOM 1470 O O . SER B 1 106 ? 49.737 65.681 19.532 1.00 37.09 106 SER B O 1
ATOM 1473 N N . TRP B 1 107 ? 50.611 63.830 20.446 1.00 34.51 107 TRP B N 1
ATOM 1474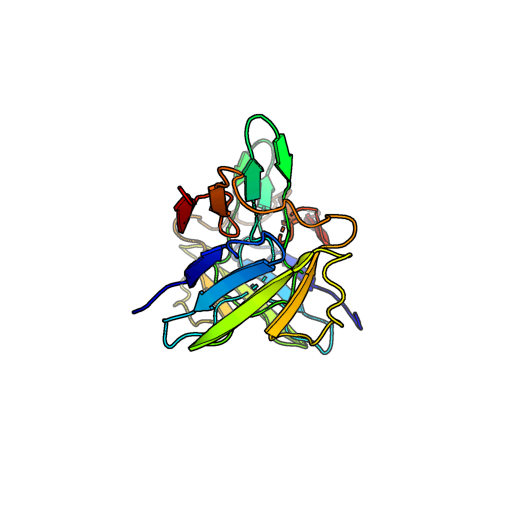 C CA . TRP B 1 107 ? 51.290 64.586 21.496 1.00 36.58 107 TRP B CA 1
ATOM 1475 C C . TRP B 1 107 ? 52.740 64.888 21.111 1.00 39.78 107 TRP B C 1
ATOM 1476 O O . TRP B 1 107 ? 53.494 65.497 21.878 1.00 40.13 107 TRP B O 1
ATOM 1487 N N . GLY B 1 108 ? 53.124 64.464 19.911 1.00 42.89 108 GLY B N 1
ATOM 1488 C CA . GLY B 1 108 ? 54.470 64.725 19.433 1.00 48.19 108 GLY B CA 1
ATOM 1489 C C . GLY B 1 108 ? 55.596 63.994 20.137 1.00 50.22 108 GLY B C 1
ATOM 1490 O O . GLY B 1 108 ? 55.363 63.126 20.977 1.00 51.80 108 GLY B O 1
ATOM 1491 N N . THR B 1 109 ? 56.828 64.359 19.795 1.00 50.79 109 THR B N 1
ATOM 1492 C CA . THR B 1 109 ? 58.013 63.730 20.368 1.00 52.02 109 THR B CA 1
ATOM 1493 C C . THR B 1 109 ? 58.533 64.448 21.608 1.00 52.57 109 THR B C 1
ATOM 1494 O O . THR B 1 109 ? 58.055 65.527 21.976 1.00 51.27 109 THR B O 1
ATOM 1498 N N . GLY B 1 110 ? 59.529 63.832 22.239 1.00 52.51 110 GLY B N 1
ATOM 1499 C CA . GLY B 1 110 ? 60.131 64.400 23.430 1.00 55.31 110 GLY B CA 1
ATOM 1500 C C . GLY B 1 110 ? 59.164 64.541 24.587 1.00 56.14 110 GLY B C 1
ATOM 1501 O O . GLY B 1 110 ? 59.326 65.421 25.432 1.00 58.12 110 GLY B O 1
ATOM 1502 N N . GLU B 1 111 ? 58.162 63.674 24.642 1.00 70.63 111 GLU B N 1
ATOM 1503 C CA . GLU B 1 111 ? 57.185 63.756 25.714 1.00 71.16 111 GLU B CA 1
ATOM 1504 C C . GLU B 1 111 ? 57.332 62.640 26.742 1.00 69.83 111 GLU B C 1
ATOM 1505 O O . GLU B 1 111 ? 57.790 61.539 26.428 1.00 70.36 111 GLU B O 1
ATOM 1511 N N . ASP B 1 112 ? 56.959 62.946 27.979 1.00 65.22 112 ASP B N 1
ATOM 1512 C CA . ASP B 1 112 ? 57.021 61.978 29.063 1.00 64.29 112 ASP B CA 1
ATOM 1513 C C . ASP B 1 112 ? 55.596 61.462 29.194 1.00 61.09 112 ASP B C 1
ATOM 1514 O O . ASP B 1 112 ? 54.761 62.079 29.852 1.00 61.26 112 ASP B O 1
ATOM 1519 N N . VAL B 1 113 ? 55.323 60.331 28.557 1.00 43.83 113 VAL B N 1
ATOM 1520 C CA . VAL B 1 113 ? 53.980 59.761 28.567 1.00 41.48 113 VAL B CA 1
ATOM 1521 C C . VAL B 1 113 ? 53.852 58.438 29.298 1.00 38.81 113 VAL B C 1
ATOM 1522 O O . VAL B 1 113 ? 54.763 57.612 29.309 1.00 38.06 113 VAL B O 1
ATOM 1526 N N . LYS B 1 114 ? 52.697 58.248 29.912 1.00 35.65 114 LYS B N 1
ATOM 1527 C CA . LYS B 1 114 ? 52.411 57.011 30.611 1.00 36.45 114 LYS B CA 1
ATOM 1528 C C . LYS B 1 114 ? 51.076 56.507 30.090 1.00 33.71 114 LYS B C 1
ATOM 1529 O O . LYS B 1 114 ? 50.102 57.263 30.024 1.00 33.66 114 LYS B O 1
ATOM 1535 N N . VAL B 1 115 ? 51.033 55.242 29.697 1.00 41.24 115 VAL B N 1
ATOM 1536 C CA . VAL B 1 115 ? 49.788 54.662 29.233 1.00 37.11 115 VAL B CA 1
ATOM 1537 C C . VAL B 1 115 ? 49.362 53.584 30.216 1.00 37.41 115 VAL B C 1
ATOM 1538 O O . VAL B 1 115 ? 50.133 52.677 30.547 1.00 38.14 115 VAL B O 1
ATOM 1542 N N . ILE B 1 116 ? 48.129 53.703 30.688 1.00 37.59 116 ILE B N 1
ATOM 1543 C CA . ILE B 1 116 ? 47.571 52.754 31.630 1.00 37.01 116 ILE B CA 1
ATOM 1544 C C . ILE B 1 116 ? 46.370 52.068 30.998 1.00 36.10 116 ILE B C 1
ATOM 1545 O O . ILE B 1 116 ? 45.450 52.726 30.501 1.00 34.83 116 ILE B O 1
ATOM 1550 N N . LEU B 1 117 ? 46.382 50.743 31.005 1.00 36.70 117 LEU B N 1
ATOM 1551 C CA . LEU B 1 117 ? 45.275 49.987 30.457 1.00 35.55 117 LEU B CA 1
ATOM 1552 C C . LEU B 1 117 ? 44.558 49.332 31.621 1.00 36.76 117 LEU B C 1
ATOM 1553 O O . LEU B 1 117 ? 45.184 48.661 32.438 1.00 38.68 117 LEU B O 1
ATOM 1558 N N . LYS B 1 118 ? 43.251 49.548 31.698 1.00 37.45 118 LYS B N 1
ATOM 1559 C CA . LYS B 1 118 ? 42.422 48.983 32.764 1.00 39.88 118 LYS B CA 1
ATOM 1560 C C . LYS B 1 118 ? 41.333 48.096 32.159 1.00 41.69 118 LYS B C 1
ATOM 1561 O O . LYS B 1 118 ? 40.741 48.449 31.137 1.00 39.86 118 LYS B O 1
ATOM 1567 N N . ASN B 1 119 ? 41.056 46.957 32.791 1.00 47.36 119 ASN B N 1
ATOM 1568 C CA . ASN B 1 119 ? 40.048 46.048 32.260 1.00 50.07 119 ASN B CA 1
ATOM 1569 C C . ASN B 1 119 ? 38.614 46.316 32.713 1.00 50.72 119 ASN B C 1
ATOM 1570 O O . ASN B 1 119 ? 38.295 47.392 33.220 1.00 49.83 119 ASN B O 1
ATOM 1575 N N . SER B 1 120 ? 37.755 45.319 32.502 1.00 48.63 120 SER B N 1
ATOM 1576 C CA . SER B 1 120 ? 36.340 45.394 32.851 1.00 50.82 120 SER B CA 1
ATOM 1577 C C . SER B 1 120 ? 36.126 45.885 34.279 1.00 54.47 120 SER B C 1
ATOM 1578 O O . SER B 1 120 ? 36.530 45.229 35.237 1.00 54.68 120 SER B O 1
ATOM 1581 N N . GLY B 1 122 ? 37.248 46.943 37.489 1.00 70.55 122 GLY B N 1
ATOM 1582 C CA . GLY B 1 122 ? 38.165 47.292 36.419 1.00 71.86 122 GLY B CA 1
ATOM 1583 C C . GLY B 1 122 ? 39.538 47.703 36.914 1.00 72.96 122 GLY B C 1
ATOM 1584 O O . GLY B 1 122 ? 39.778 48.878 37.198 1.00 73.10 122 GLY B O 1
ATOM 1585 N N . GLU B 1 123 ? 40.444 46.737 37.022 1.00 119.15 123 GLU B N 1
ATOM 1586 C CA . GLU B 1 123 ? 41.798 47.019 37.481 1.00 120.39 123 GLU B CA 1
ATOM 1587 C C . GLU B 1 123 ? 42.795 47.042 36.325 1.00 119.44 123 GLU B C 1
ATOM 1588 O O . GLU B 1 123 ? 42.510 46.546 35.233 1.00 118.25 123 GLU B O 1
ATOM 1594 N N . GLU B 1 124 ? 43.963 47.627 36.572 1.00 74.61 124 GLU B N 1
ATOM 1595 C CA . GLU B 1 124 ? 45.000 47.723 35.554 1.00 72.83 124 GLU B CA 1
ATOM 1596 C C . GLU B 1 124 ? 45.467 46.337 35.142 1.00 72.20 124 GLU B C 1
ATOM 1597 O O . GLU B 1 124 ? 45.571 45.437 35.973 1.00 72.14 124 GLU B O 1
ATOM 1603 N N . VAL B 1 125 ? 45.741 46.173 33.852 1.00 110.68 125 VAL B N 1
ATOM 1604 C CA . VAL B 1 125 ? 46.229 44.906 33.327 1.00 110.37 125 VAL B CA 1
ATOM 1605 C C . VAL B 1 125 ? 47.691 45.113 32.951 1.00 110.64 125 VAL B C 1
ATOM 1606 O O . VAL B 1 125 ? 48.437 44.151 32.758 1.00 112.60 125 VAL B O 1
ATOM 1610 N N . ALA B 1 126 ? 48.088 46.381 32.856 1.00 62.47 126 ALA B N 1
ATOM 1611 C CA . ALA B 1 126 ? 49.456 46.747 32.509 1.00 60.19 126 ALA B CA 1
ATOM 1612 C C . ALA B 1 126 ? 49.613 48.251 32.305 1.00 57.50 126 ALA B C 1
ATOM 1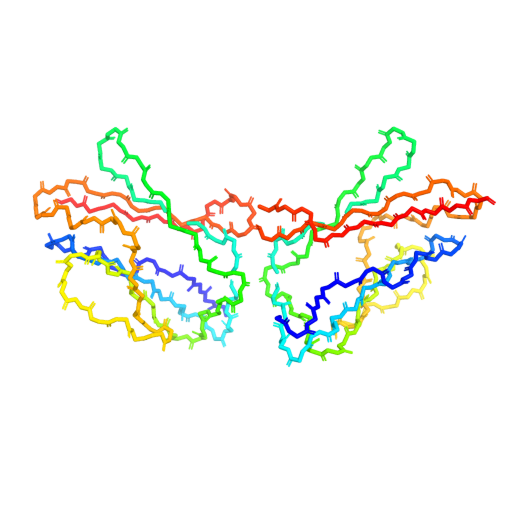613 O O . ALA B 1 126 ? 48.636 48.987 32.223 1.00 55.20 126 ALA B O 1
ATOM 1615 N N . GLN B 1 127 ? 50.860 48.697 32.236 1.00 50.26 127 GLN B N 1
ATOM 1616 C CA . GLN B 1 127 ? 51.167 50.101 32.008 1.00 49.45 127 GLN B CA 1
ATOM 1617 C C . GLN B 1 127 ? 52.589 50.248 31.476 1.00 49.60 127 GLN B C 1
ATOM 1618 O O . GLN B 1 127 ? 53.469 49.431 31.756 1.00 51.27 127 GLN B O 1
ATOM 1624 N N . ARG B 1 128 ? 52.806 51.296 30.699 1.00 53.38 128 ARG B N 1
ATOM 1625 C CA . ARG B 1 128 ? 54.111 51.548 30.123 1.00 53.38 128 ARG B CA 1
ATOM 1626 C C . ARG B 1 128 ? 54.365 53.039 30.106 1.00 52.82 128 ARG B C 1
ATOM 1627 O O . ARG B 1 128 ? 53.436 53.834 29.955 1.00 50.31 128 ARG B O 1
ATOM 1635 N N . SER B 1 129 ? 55.611 53.418 30.279 1.00 69.17 129 SER B N 1
ATOM 1636 C CA . SER B 1 129 ? 55.952 54.814 30.276 1.00 69.65 129 SER B CA 1
ATOM 1637 C C . SER B 1 129 ? 56.904 55.056 29.174 1.00 70.86 129 SER B C 1
ATOM 1638 O O . SER B 1 129 ? 57.696 54.226 28.822 1.00 69.90 129 SER B O 1
ATOM 1641 N N . THR B 1 130 ? 56.786 56.225 28.614 1.00 62.55 130 THR B N 1
ATOM 1642 C CA . THR B 1 130 ? 57.711 56.657 27.629 1.00 65.40 130 THR B CA 1
ATOM 1643 C C . THR B 1 130 ? 58.842 57.370 28.319 1.00 67.95 130 THR B C 1
ATOM 1644 O O . THR B 1 130 ? 58.671 58.164 29.219 1.00 68.21 130 THR B O 1
ATOM 1648 N N . VAL B 1 131 ? 60.025 57.043 27.873 1.00 98.79 131 VAL B N 1
ATOM 1649 C CA . VAL B 1 131 ? 61.235 57.448 28.516 1.00 102.18 131 VAL B CA 1
ATOM 1650 C C . VAL B 1 131 ? 62.031 58.273 27.521 1.00 104.08 131 VAL B C 1
ATOM 1651 O O . VAL B 1 131 ? 62.697 57.733 26.661 1.00 103.37 131 VAL B O 1
ATOM 1655 N N . PHE B 1 132 ? 61.921 59.589 27.616 1.00 115.87 132 PHE B N 1
ATOM 1656 C CA . PHE B 1 132 ? 62.583 60.452 26.658 1.00 117.44 132 PHE B CA 1
ATOM 1657 C C . PHE B 1 132 ? 64.048 60.674 26.995 1.00 117.63 132 PHE B C 1
ATOM 1658 O O . PHE B 1 132 ? 64.910 60.569 26.125 1.00 117.21 132 PHE B O 1
#

Secondary structure (DSSP, 8-state):
---EEEEEE-TTSSEEEEEE-SSS-B------EEETTEEE-----TT--B-TT-EEEEEETTS-PPPBTTTEEEETT-----TT---EEEEE-TTS-EEEEEE--/--S-EEEEEE-TTSSEEEEEE-SSS-B------EEETTEEE-----TT--B-TT-EEEEE-TTS----BTTTEEE-TT-----SS--EEEEEE----EEEEEE---

InterPro domains:
  IPR001322 Lamin tail domain [PF00932] (436-543)
  IPR001322 Lamin tail domain [PS51841] (430-546)
  IPR018039 Intermediate filament protein, conserved site [PS00226] (374-382)
  IPR036415 Lamin tail domain superfamily [G3DSA:2.60.40.1260] (400-548)
  IPR036415 Lamin tail domain superfamily [SSF74853] (400-547)
  IPR039008 Intermediate filament, rod domain [PF00038] (31-387)
  IPR039008 Intermediate filament, rod domain [PS51842] (32-388)
  IPR039008 Intermediate filament, rod domain [SM01391] (31-387)

CATH classification: 2.60.40.1260

Radius of gyration: 20.33 Å; Cα contacts (8 Å, |Δi|>4): 523; chains: 2; bounding box: 57×44×44 Å

Solvent-accessible surface area: 11310 Å² total

Nearest PDB structures (foldseek):
  3jt0-assembly1_A  TM=1.010E+00  e=1.907E-19  Homo sapiens
  3jt0-assembly2_B  TM=9.927E-01  e=1.371E-16  Homo sapiens
  3umn-assembly3_C  TM=9.802E-01  e=5.635E-16  Homo sapiens
  2kpw-assembly1_A  TM=8.886E-01  e=1.967E-15  Homo sapiens
  3gef-assembly2_B  TM=9.362E-01  e=4.677E-12  Homo sapiens

GO terms:
  GO:0005652 nuclear lamina (C, EXP)
  GO:0160123 structural constituent of nuclear lamina (F, TAS)
  GO:0005652 nuclear lamina (C, IMP)
  GO:0006998 nuclear envelope organization (P, IMP)
  GO:0005635 nuclear envelope (C, TAS)
  GO:0005654 nucleoplasm (C, TAS)
  GO:0005515 protein binding (F, IPI)
  GO:0031965 nuclear membrane (C, IDA)
  GO:0005634 nucleus (C, IDA)
  GO:0005635 nuclear envelope (C, IDA)
  GO:0031965 nuclear membrane (C, HDA)
  GO:0016020 membrane (C, HDA)

Sequence (211 aa):
TGNVCIEEIDVDGKFIRLKNTSEQDQPGGWEIRKIGDTSVSYKYTSRYVLKAGQTVTIWAANAGVTASPPTDLIWKNQNSWGTGEDVKVILKNSQGEEVAQRSTVATGNVCIEEIDVDGKFIRLKNTSEQDQPGGWEIRKIGDTSVSYKYTSRYVLKAGQTVTIWAANAGVTASPPTDLIWKNQNSWGTGEDVKVILKNSGEEVAQRSTVF

Organism: Homo sapiens (NCBI:txid9606)